Protein AF-A0A0F9BJ32-F1 (afdb_monomer)

InterPro domains:
  IPR003141 Polymerase/histidinol phosphatase, N-terminal [SM00481] (5-72)
  IPR004013 PHP domain [PF02811] (6-60)
  IPR016195 Polymerase/histidinol phosphatase-like [SSF89550] (5-212)
  IPR052018 PHP domain-containing protein [PTHR42924] (5-214)

Radius of gyration: 18.28 Å; Cα contacts (8 Å, |Δi|>4): 366; chains: 1; bounding box: 44×35×44 Å

Foldseek 3Di:
DDAAEAEEAEDLLAQAAQHHLLRVLVVCVVVQHQEYEHAHELAQLCVVVNVVSCVVRVSYHYWYWHKYWAADPLGIFIKIQTRFDPCLCVLCVVSSVLQLVLFVLQVVLLQLLCVVVVNPCHPVNQVVQSDVSRPDCSCVRSPDGHHHLVSVQVVCCVVVVDVDDVVSVVSSQSSQVSRVHRPHGHHLVVRLVSSVVRVTDIDGPPCVVVCVVRNDVSVVVVCVVNVD

Sequence (228 aa):
MQRQFDLHVHSWYSYDATVSPERVFGAAEAAGVTAVAIADHHNMDGFEAFAAAAREYPAVRWVPAMEASVGTDFGGFDVVALGVPPDAPRRLAEVVDEFRRWMRTFNRRLLVGFEALGVPFAREQAQEMLSGWRPGPAKAIQGEVRLPNVGLKAWLIERGVIAGEDAFSPLIQKAFERADGRPPLPRAEDVLPRFQAVGAALILAHPGGFLARHGPDELDALIRQTGV

Nearest PDB structures (foldseek):
  9etk-assembly1_A  TM=6.953E-01  e=1.108E-12  Vibrio cholerae
  2yb4-assembly1_A  TM=7.438E-01  e=6.301E-11  Chromobacterium violaceum
  5fkv-assembly1_A  TM=4.802E-01  e=2.663E-06  Escherichia coli K-12
  4jom-assembly1_A  TM=4.485E-01  e=2.270E-05  Escherichia coli K-12
  5fku-assembly1_A  TM=4.540E-01  e=6.426E-05  Escherichia coli K-12

Secondary structure (DSSP, 8-state):
-PPPEEEEE--TTSTT----HHHHHHHHHHTT--EEEE--BT--TTHHHHHHHHHH-TTSEEEEEEEEEEEETTEEEEEEEES--TTHHHHTHHHHHHHHHHHHHHHHHHHHHHHHTT-S--HHHHHHHHHHHS-STHHHHH-S-PPPHHHHHHHHHHTTSSSSGGGHHHHHHHHHHTTTSSPPPPBHHHHHHHHHHTTPEEEE--THHHHHHH-HHHHHHHHHHH--

pLDDT: mean 95.15, std 5.47, range [53.5, 98.81]

Mean predicted aligned error: 3.38 Å

Solvent-accessible surface area (backbone atoms only — not comparable to full-atom values): 12322 Å² total; per-residue (Å²): 132,87,83,38,72,46,76,76,37,61,26,26,68,11,58,82,28,72,42,50,54,54,56,52,52,52,51,32,50,76,71,62,25,38,28,38,14,55,26,17,58,47,42,61,88,46,52,68,56,43,59,54,36,35,67,81,35,80,73,29,42,75,38,49,28,28,22,40,68,25,22,56,97,93,44,76,51,41,31,35,35,36,56,42,49,95,62,38,67,72,77,42,40,68,60,33,52,48,42,46,53,47,26,45,49,41,44,53,24,42,37,49,5,22,54,76,69,69,43,98,51,50,73,66,56,51,53,52,50,59,53,68,50,22,65,74,67,42,43,81,75,61,60,70,64,44,77,30,66,68,62,52,48,51,55,34,40,79,68,65,76,32,95,48,78,83,50,43,63,62,49,57,51,54,14,15,71,64,27,88,37,72,70,78,52,57,44,38,86,74,50,52,59,57,44,48,74,58,61,22,48,57,39,68,44,79,52,64,69,52,36,75,76,61,35,68,70,52,48,53,49,49,33,70,75,69,73,71

Organism: NCBI:txid412755

Structure (mmCIF, N/CA/C/O backbone):
data_AF-A0A0F9BJ32-F1
#
_entry.id   AF-A0A0F9BJ32-F1
#
loop_
_atom_site.group_PDB
_atom_site.id
_atom_site.type_symbol
_atom_site.label_atom_id
_atom_site.label_alt_id
_atom_site.label_comp_id
_atom_site.label_asym_id
_atom_site.label_entity_id
_atom_site.label_seq_id
_atom_site.pdbx_PDB_ins_code
_atom_site.Cartn_x
_atom_site.Cartn_y
_atom_site.Cartn_z
_atom_site.occupancy
_atom_site.B_iso_or_equiv
_atom_site.auth_seq_id
_atom_site.auth_comp_id
_atom_site.auth_asym_id
_atom_site.auth_atom_id
_atom_site.pdbx_PDB_model_num
ATOM 1 N N . MET A 1 1 ? -22.249 16.082 17.452 1.00 53.50 1 MET A N 1
ATOM 2 C CA . MET A 1 1 ? -20.972 16.431 16.793 1.00 53.50 1 MET A CA 1
ATOM 3 C C . MET A 1 1 ? -20.846 15.597 15.532 1.00 53.50 1 MET A C 1
ATOM 5 O O . MET A 1 1 ? -21.108 14.400 15.595 1.00 53.50 1 MET A O 1
ATOM 9 N N . GLN A 1 2 ? -20.539 16.224 14.397 1.00 64.62 2 GLN A N 1
ATOM 10 C CA . GLN A 1 2 ? -20.299 15.527 13.133 1.00 64.62 2 GLN A CA 1
ATOM 11 C C . GLN A 1 2 ? -18.988 14.745 13.268 1.00 64.62 2 GLN A C 1
ATOM 13 O O . GLN A 1 2 ? -17.969 15.326 13.629 1.00 64.62 2 GLN A O 1
ATOM 18 N N . ARG A 1 3 ? -19.024 13.424 13.071 1.00 73.62 3 ARG A N 1
ATOM 19 C CA . ARG A 1 3 ? -17.811 12.598 13.114 1.00 73.62 3 ARG A CA 1
ATOM 20 C C . ARG A 1 3 ? -17.038 12.825 11.821 1.00 73.62 3 ARG A C 1
ATOM 22 O O . ARG A 1 3 ? -17.578 12.555 10.753 1.00 73.62 3 ARG A O 1
ATOM 29 N N . GLN A 1 4 ? -15.809 13.317 11.927 1.00 92.50 4 GLN A N 1
ATOM 30 C CA . GLN A 1 4 ? -14.854 13.324 10.822 1.00 92.50 4 GLN A CA 1
ATOM 31 C C . GLN A 1 4 ? -13.994 12.067 10.913 1.00 92.50 4 GLN A C 1
ATOM 33 O O . GLN A 1 4 ? -13.585 11.674 12.011 1.00 92.50 4 GLN A O 1
ATOM 38 N N . PHE A 1 5 ? -13.777 11.418 9.777 1.00 95.50 5 PHE A N 1
ATOM 39 C CA . PHE A 1 5 ? -13.054 10.160 9.673 1.00 95.50 5 PHE A CA 1
ATOM 40 C C . PHE A 1 5 ? -12.102 10.202 8.485 1.00 95.50 5 PHE A C 1
ATOM 42 O O . PHE A 1 5 ? -12.436 10.769 7.447 1.00 95.50 5 PHE A O 1
ATOM 49 N N . ASP A 1 6 ? -10.955 9.556 8.650 1.00 97.06 6 ASP A N 1
ATOM 50 C CA . ASP A 1 6 ? -10.028 9.243 7.570 1.00 97.06 6 ASP A CA 1
ATOM 51 C C . ASP A 1 6 ? -9.786 7.731 7.571 1.00 97.06 6 ASP A C 1
ATOM 53 O O . ASP A 1 6 ? -9.206 7.177 8.502 1.00 97.06 6 ASP A O 1
ATOM 57 N N . LEU A 1 7 ? -10.339 7.031 6.584 1.00 97.31 7 LEU A N 1
ATOM 58 C CA . LEU A 1 7 ? -10.406 5.566 6.583 1.00 97.31 7 LEU A CA 1
ATOM 59 C C . LEU A 1 7 ? -9.356 4.9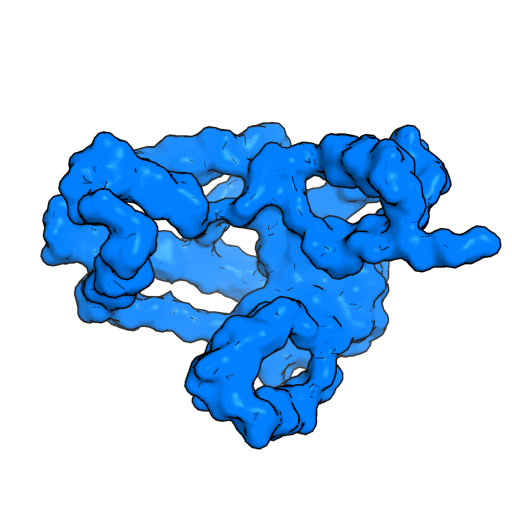18 5.676 1.00 97.31 7 LEU A C 1
ATOM 61 O O . LEU A 1 7 ? -9.441 3.715 5.430 1.00 97.31 7 LEU A O 1
ATOM 65 N N . HIS A 1 8 ? -8.389 5.692 5.180 1.00 97.94 8 HIS A N 1
ATOM 66 C CA . HIS A 1 8 ? -7.353 5.177 4.292 1.00 97.94 8 HIS A CA 1
ATOM 67 C C . HIS A 1 8 ? -6.052 5.974 4.444 1.00 97.94 8 HIS A C 1
ATOM 69 O O . HIS A 1 8 ? -5.700 6.794 3.601 1.00 97.94 8 HIS A O 1
ATOM 75 N N . VAL A 1 9 ? -5.321 5.710 5.532 1.00 97.75 9 VAL A N 1
ATOM 76 C CA . VAL A 1 9 ? -4.012 6.324 5.817 1.00 97.75 9 VAL A CA 1
ATOM 77 C C . VAL A 1 9 ? -2.928 5.260 5.892 1.00 97.75 9 VAL A C 1
ATOM 79 O O . VAL A 1 9 ? -3.175 4.155 6.363 1.00 97.75 9 VAL A O 1
ATOM 82 N N . HIS A 1 10 ? -1.721 5.586 5.435 1.00 96.81 10 HIS A N 1
ATOM 83 C CA . HIS A 1 10 ? -0.571 4.685 5.472 1.00 96.81 10 HIS A CA 1
ATOM 84 C C . HIS A 1 10 ? 0.470 5.189 6.478 1.00 96.81 10 HIS A C 1
ATOM 86 O O . HIS A 1 10 ? 0.659 6.392 6.674 1.00 96.81 10 HIS A O 1
ATOM 92 N N . SER A 1 11 ? 1.165 4.252 7.105 1.00 95.44 11 SER A N 1
ATOM 93 C CA . SER A 1 11 ? 2.282 4.451 8.017 1.00 95.44 11 SER A CA 1
ATOM 94 C C . SER A 1 11 ? 3.572 3.890 7.416 1.00 95.44 11 SER A C 1
ATOM 96 O O . SER A 1 11 ? 3.572 3.241 6.374 1.00 95.44 11 SER A O 1
ATOM 98 N N . TRP A 1 12 ? 4.695 4.065 8.107 1.00 92.69 12 TRP A N 1
ATOM 99 C CA . TRP A 1 12 ? 5.982 3.480 7.716 1.00 92.69 12 TRP A CA 1
ATOM 100 C C . TRP A 1 12 ? 6.028 1.934 7.685 1.00 92.69 12 TRP A C 1
ATOM 102 O O . TRP A 1 12 ? 7.064 1.358 7.351 1.00 92.69 12 TRP A O 1
ATOM 112 N N . TYR A 1 13 ? 4.942 1.250 8.079 1.00 94.56 13 TYR A N 1
ATOM 113 C CA . TYR A 1 13 ? 4.785 -0.197 7.920 1.00 94.56 13 TYR A CA 1
ATOM 114 C C . TYR A 1 13 ? 4.222 -0.539 6.533 1.00 94.56 13 TYR A C 1
ATOM 116 O O . TYR A 1 13 ? 4.299 -1.694 6.115 1.00 94.56 13 TYR A O 1
ATOM 124 N N . SER A 1 14 ? 3.701 0.436 5.788 1.00 94.69 14 SER A N 1
ATOM 125 C CA . SER A 1 14 ? 3.505 0.315 4.349 1.00 94.69 14 SER A CA 1
ATOM 126 C C . SER A 1 14 ? 4.788 0.677 3.607 1.00 94.69 14 SER A C 1
ATOM 128 O O . SER A 1 14 ? 5.606 1.480 4.055 1.00 94.69 14 SER A O 1
ATOM 130 N N . TYR A 1 15 ? 4.974 0.085 2.431 1.00 92.44 15 TYR A N 1
ATOM 131 C CA . TYR A 1 15 ? 6.160 0.328 1.618 1.00 92.44 15 TYR A CA 1
ATOM 132 C C . TYR A 1 15 ? 6.166 1.701 0.927 1.00 92.44 15 TYR A C 1
ATOM 134 O O . TYR A 1 15 ? 7.159 2.041 0.293 1.00 92.44 15 TYR A O 1
ATOM 142 N N . ASP A 1 16 ? 5.075 2.463 0.988 1.00 92.81 16 ASP A N 1
ATOM 143 C CA . ASP A 1 16 ? 4.862 3.718 0.260 1.00 92.81 16 ASP A CA 1
ATOM 144 C C . ASP A 1 16 ? 4.692 4.952 1.162 1.00 92.81 16 ASP A C 1
ATOM 146 O O . ASP A 1 16 ? 4.514 6.057 0.652 1.00 92.81 16 ASP A O 1
ATOM 150 N N . ALA A 1 17 ? 4.812 4.792 2.481 1.00 92.19 17 ALA A N 1
ATOM 151 C CA . ALA A 1 17 ? 4.695 5.877 3.447 1.00 92.19 17 ALA A CA 1
ATOM 152 C C . ALA A 1 17 ? 5.878 5.909 4.424 1.00 92.19 17 ALA A C 1
ATOM 154 O O . ALA A 1 17 ? 6.607 4.938 4.602 1.00 92.19 17 ALA A O 1
ATOM 155 N N . THR A 1 18 ? 6.092 7.071 5.043 1.00 89.44 18 THR A N 1
ATOM 156 C CA . THR A 1 18 ? 7.243 7.349 5.927 1.00 89.44 18 THR A CA 1
ATOM 157 C C . THR A 1 18 ? 6.828 7.894 7.296 1.00 89.44 18 THR A C 1
ATOM 159 O O . THR A 1 18 ? 7.673 8.232 8.126 1.00 89.44 18 THR A O 1
ATOM 162 N N . VAL A 1 19 ? 5.521 8.005 7.545 1.00 92.50 19 VAL A N 1
ATOM 163 C CA . VAL A 1 19 ? 4.957 8.627 8.748 1.00 92.50 19 VAL A CA 1
ATOM 164 C C . VAL A 1 19 ? 4.821 7.584 9.859 1.00 92.50 19 VAL A C 1
ATOM 166 O O . VAL A 1 19 ? 4.345 6.475 9.620 1.00 92.50 19 VAL A O 1
ATOM 169 N N . SER A 1 20 ? 5.241 7.924 11.081 1.00 94.56 20 SER A N 1
ATOM 170 C CA . SER A 1 20 ? 5.078 7.031 12.234 1.00 94.56 20 SER A CA 1
ATOM 171 C C . SER A 1 20 ? 3.613 6.971 12.691 1.00 94.56 20 SER A C 1
ATOM 173 O O . SER A 1 20 ? 2.877 7.942 12.486 1.00 94.56 20 SER A O 1
ATOM 175 N N . PRO A 1 21 ? 3.180 5.888 13.358 1.00 96.00 21 PRO A N 1
ATOM 176 C CA . PRO A 1 21 ? 1.824 5.787 13.896 1.00 96.00 21 PRO A CA 1
ATOM 177 C C . PRO A 1 21 ? 1.430 6.978 14.775 1.00 96.00 21 PRO A C 1
ATOM 179 O O . PRO A 1 21 ? 0.361 7.550 14.597 1.00 96.00 21 PRO A O 1
ATOM 182 N N . GLU A 1 22 ? 2.313 7.414 15.672 1.00 96.94 22 GLU A N 1
ATOM 183 C CA . GLU A 1 22 ? 2.069 8.532 16.592 1.00 96.94 22 GLU A CA 1
ATOM 184 C C . GLU A 1 22 ? 1.815 9.835 15.828 1.00 96.94 22 GLU A C 1
ATOM 186 O O . GLU A 1 22 ? 0.912 10.596 16.167 1.00 96.94 22 GLU A O 1
ATOM 191 N N . ARG A 1 23 ? 2.570 10.073 14.746 1.00 97.12 23 ARG A N 1
ATOM 192 C CA . ARG A 1 23 ? 2.356 11.238 13.881 1.00 97.12 23 ARG A CA 1
ATOM 193 C C . ARG A 1 23 ? 1.026 11.170 13.136 1.00 97.12 23 ARG A C 1
ATOM 195 O O . ARG A 1 23 ? 0.415 12.219 12.960 1.00 97.12 23 ARG A O 1
ATOM 202 N N . VAL A 1 24 ? 0.570 9.980 12.730 1.00 97.88 24 VAL A N 1
ATOM 203 C CA . VAL A 1 24 ? -0.763 9.805 12.125 1.00 97.88 24 VAL A CA 1
ATOM 204 C C . VAL A 1 24 ? -1.853 10.226 13.114 1.00 97.88 24 VAL A C 1
ATOM 206 O O . VAL A 1 24 ? -2.686 11.066 12.777 1.00 97.88 24 VAL A O 1
ATOM 209 N N . PHE A 1 25 ? -1.825 9.711 14.346 1.00 98.50 25 PHE A N 1
ATOM 210 C CA . PHE A 1 25 ? -2.831 10.057 15.357 1.00 98.50 25 PHE A CA 1
ATOM 211 C C . PHE A 1 25 ? -2.764 11.529 15.786 1.00 98.50 25 PHE A C 1
ATOM 213 O O . PHE A 1 25 ? -3.803 12.181 15.861 1.00 98.50 25 PHE A O 1
ATOM 220 N N . GLY A 1 26 ? -1.566 12.084 15.992 1.00 98.19 26 GLY A N 1
ATOM 221 C CA . GLY A 1 26 ? -1.406 13.499 16.334 1.00 98.19 26 GLY A CA 1
ATOM 222 C C . GLY A 1 26 ? -1.887 14.444 15.229 1.00 98.19 26 GLY A C 1
ATOM 223 O O . GLY A 1 26 ? -2.520 15.458 15.517 1.00 98.19 26 GLY A O 1
ATOM 224 N N . ALA A 1 27 ? -1.644 14.103 13.958 1.00 97.88 27 ALA A N 1
ATOM 225 C CA . ALA A 1 27 ? -2.172 14.866 12.828 1.00 97.88 27 ALA A CA 1
ATOM 226 C C . ALA A 1 27 ? -3.703 14.770 12.739 1.00 97.88 27 ALA A C 1
ATOM 228 O O . ALA A 1 27 ? -4.362 15.783 12.506 1.00 97.88 27 ALA A O 1
ATOM 229 N N . ALA A 1 28 ? -4.268 13.580 12.967 1.00 97.56 28 ALA A N 1
ATOM 230 C CA . ALA A 1 28 ? -5.713 13.374 12.997 1.00 97.56 28 ALA A CA 1
ATOM 231 C C . ALA A 1 28 ? -6.382 14.210 14.103 1.00 97.56 28 ALA A C 1
ATOM 233 O O . ALA A 1 28 ? -7.348 14.923 13.830 1.00 97.56 28 ALA A O 1
ATOM 234 N N . GLU A 1 29 ? -5.834 14.197 15.321 1.00 97.19 29 GLU A N 1
ATOM 235 C CA . GLU A 1 29 ? -6.350 14.993 16.439 1.00 97.19 29 GLU A CA 1
ATOM 236 C C . GLU A 1 29 ? -6.297 16.496 16.132 1.00 97.19 29 GLU A C 1
ATOM 238 O O . GLU A 1 29 ? -7.302 17.195 16.278 1.00 97.19 29 GLU A O 1
ATOM 243 N N . ALA A 1 30 ? -5.159 16.986 15.626 1.00 97.00 30 ALA A N 1
ATOM 244 C CA . ALA A 1 30 ? -4.988 18.388 15.244 1.00 97.00 30 ALA A CA 1
ATOM 245 C C . ALA A 1 30 ? -5.952 18.829 14.126 1.00 97.00 30 ALA A C 1
ATOM 247 O O . ALA A 1 30 ? -6.363 19.989 14.087 1.00 97.00 30 ALA A O 1
ATOM 248 N N . ALA A 1 31 ? -6.330 17.910 13.234 1.00 96.19 31 ALA A N 1
ATOM 249 C CA . ALA A 1 31 ? -7.290 18.147 12.160 1.00 96.19 31 ALA A CA 1
ATOM 250 C C . ALA A 1 31 ? -8.762 17.992 12.593 1.00 96.19 31 ALA A C 1
ATOM 252 O O . ALA A 1 31 ? -9.656 18.239 11.787 1.00 96.19 31 ALA A O 1
ATOM 253 N N . GLY A 1 32 ? -9.039 17.588 13.840 1.00 95.94 32 GLY A N 1
ATOM 254 C CA . GLY A 1 32 ? -10.399 17.313 14.318 1.00 95.94 32 GLY A CA 1
ATOM 255 C C . GLY A 1 32 ? -10.990 15.988 13.815 1.00 95.94 32 GLY A C 1
ATOM 256 O O . GLY A 1 32 ? -12.198 15.761 13.937 1.00 95.94 32 GLY A O 1
ATOM 257 N N . VAL A 1 33 ? -10.155 15.096 13.272 1.00 97.62 33 VAL A N 1
ATOM 258 C CA . VAL A 1 33 ? -10.543 13.748 12.848 1.00 97.62 33 VAL A CA 1
ATOM 259 C C . VAL A 1 33 ? -10.739 12.869 14.081 1.00 97.62 33 VAL A C 1
ATOM 261 O O . VAL A 1 33 ? -9.851 12.697 14.904 1.00 97.62 33 VAL A O 1
ATOM 264 N N . THR A 1 34 ? -11.924 12.274 14.196 1.00 96.88 34 THR A N 1
ATOM 265 C CA . THR A 1 34 ? -12.349 11.488 15.371 1.00 96.88 34 THR A CA 1
ATOM 266 C C . THR A 1 34 ? -12.137 9.982 15.215 1.00 96.88 34 THR A C 1
ATOM 268 O O . THR A 1 34 ? -12.266 9.232 16.184 1.00 96.88 34 THR A O 1
ATOM 271 N N . ALA A 1 35 ? -11.834 9.515 14.001 1.00 97.69 35 ALA A N 1
ATOM 272 C CA . ALA A 1 35 ? -11.489 8.126 13.730 1.00 97.69 35 ALA A CA 1
ATOM 273 C C . ALA A 1 35 ? -10.526 8.015 12.544 1.00 97.69 35 ALA A C 1
ATOM 275 O O . ALA A 1 35 ? -10.757 8.646 11.514 1.00 97.69 35 ALA A O 1
ATOM 276 N N . VAL A 1 36 ? -9.497 7.180 12.681 1.00 98.31 36 VAL A N 1
ATOM 277 C CA . VAL A 1 36 ? -8.519 6.910 11.624 1.00 98.31 36 VAL A CA 1
ATOM 278 C C . VAL A 1 36 ? -8.351 5.411 11.397 1.00 98.31 36 VAL A C 1
ATOM 280 O O . VAL A 1 36 ? -8.252 4.640 12.358 1.00 98.31 36 VAL A O 1
ATOM 283 N N . ALA A 1 37 ? -8.299 4.997 10.134 1.00 98.44 37 ALA A N 1
ATOM 284 C CA . ALA A 1 37 ? -7.873 3.659 9.753 1.00 98.44 37 ALA A CA 1
ATOM 285 C C . ALA A 1 37 ? -6.482 3.724 9.120 1.00 98.44 37 ALA A C 1
ATOM 287 O O . ALA A 1 37 ? -6.302 4.298 8.046 1.00 98.44 37 ALA A O 1
ATOM 288 N N . ILE A 1 38 ? -5.503 3.128 9.802 1.00 98.44 38 ILE A N 1
ATOM 289 C CA . ILE A 1 38 ? -4.186 2.888 9.210 1.00 98.44 38 ILE A CA 1
ATOM 290 C C . ILE A 1 38 ? -4.310 1.596 8.401 1.00 98.44 38 ILE A C 1
ATOM 292 O O . ILE A 1 38 ? -4.426 0.519 8.987 1.00 98.44 38 ILE A O 1
ATOM 296 N N . ALA A 1 39 ? -4.371 1.727 7.079 1.00 98.38 39 ALA A N 1
ATOM 297 C CA . ALA A 1 39 ? -4.662 0.673 6.115 1.00 98.38 39 ALA A CA 1
ATOM 298 C C . ALA A 1 39 ? -3.416 0.341 5.283 1.00 98.38 39 ALA A C 1
ATOM 300 O O . ALA A 1 39 ? -3.439 0.414 4.061 1.00 98.38 39 ALA A O 1
ATOM 301 N N . ASP A 1 40 ? -2.320 -0.016 5.953 1.00 97.81 40 ASP A N 1
ATOM 302 C CA . ASP A 1 40 ? -1.050 -0.280 5.275 1.00 97.81 40 ASP A CA 1
ATOM 303 C C . ASP A 1 40 ? -1.157 -1.380 4.217 1.00 97.81 40 ASP A C 1
ATOM 305 O O . ASP A 1 40 ? -1.922 -2.345 4.354 1.00 97.81 40 ASP A O 1
ATOM 309 N N . HIS A 1 41 ? -0.349 -1.253 3.162 1.00 97.75 41 HIS A N 1
ATOM 310 C CA . HIS A 1 41 ? -0.381 -2.209 2.073 1.00 97.75 41 HIS A CA 1
ATOM 311 C C . HIS A 1 41 ? 0.055 -3.601 2.528 1.00 97.75 41 HIS A C 1
ATOM 313 O O . HIS A 1 41 ? 1.192 -3.835 2.953 1.00 97.75 41 HIS A O 1
ATOM 319 N N . HIS A 1 42 ? -0.848 -4.553 2.314 1.00 98.06 42 HIS A N 1
ATOM 320 C CA . HIS A 1 42 ? -0.596 -5.988 2.291 1.00 98.06 42 HIS A CA 1
ATOM 321 C C . HIS A 1 42 ? -0.129 -6.619 3.605 1.00 98.06 42 HIS A C 1
ATOM 323 O O . HIS A 1 42 ? 0.277 -7.785 3.613 1.00 98.06 42 HIS A O 1
ATOM 329 N N . ASN A 1 43 ? -0.150 -5.876 4.708 1.00 96.94 43 ASN A N 1
ATOM 330 C CA . ASN A 1 43 ? 0.291 -6.370 6.001 1.00 96.94 43 ASN A CA 1
ATOM 331 C C . ASN A 1 43 ? -0.466 -5.718 7.164 1.00 96.94 43 ASN A C 1
ATOM 333 O O . ASN A 1 43 ? -1.063 -4.658 7.032 1.00 96.94 43 ASN A O 1
ATOM 337 N N . MET A 1 44 ? -0.390 -6.364 8.326 1.00 97.50 44 MET A N 1
ATOM 338 C CA . MET A 1 44 ? -0.928 -5.863 9.597 1.00 97.50 44 MET A CA 1
ATOM 339 C C . MET A 1 44 ? 0.165 -5.807 10.674 1.00 97.50 44 MET A C 1
ATOM 341 O O . MET A 1 44 ? -0.123 -5.820 11.869 1.00 97.50 44 MET A O 1
ATOM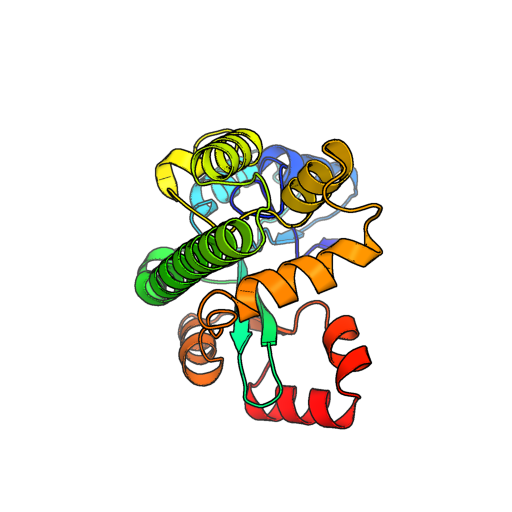 345 N N . ASP A 1 45 ? 1.435 -5.766 10.261 1.00 95.62 45 ASP A N 1
ATOM 346 C CA . ASP A 1 45 ? 2.587 -5.908 11.159 1.00 95.62 45 ASP A CA 1
ATOM 347 C C . ASP A 1 45 ? 2.712 -4.733 12.145 1.00 95.62 45 ASP A C 1
ATOM 349 O O . ASP A 1 45 ? 3.339 -4.861 13.194 1.00 95.62 45 ASP A O 1
ATOM 353 N N . GLY A 1 46 ? 2.083 -3.595 11.834 1.00 95.94 46 GLY A N 1
ATOM 354 C CA . GLY A 1 46 ? 2.046 -2.421 12.700 1.00 95.94 46 GLY A CA 1
ATOM 355 C C . GLY A 1 46 ? 0.910 -2.389 13.726 1.00 95.94 46 GLY A C 1
ATOM 356 O O . GLY A 1 46 ? 0.885 -1.471 14.539 1.00 95.94 46 GLY A O 1
ATOM 357 N N . PHE A 1 47 ? -0.014 -3.359 13.750 1.00 97.31 47 PHE A N 1
ATOM 358 C CA . PHE A 1 47 ? -1.233 -3.287 14.577 1.00 97.31 47 PHE A CA 1
ATOM 359 C C . PHE A 1 47 ? -0.967 -3.066 16.069 1.00 97.31 47 PHE A C 1
ATOM 361 O O . PHE A 1 47 ? -1.658 -2.268 16.703 1.00 97.31 47 PHE A O 1
ATOM 368 N N . GLU A 1 48 ? 0.047 -3.723 16.635 1.00 96.06 48 GLU A N 1
ATOM 369 C CA . GLU A 1 48 ? 0.421 -3.509 18.038 1.00 96.06 48 GLU A CA 1
ATOM 370 C C . GLU A 1 48 ? 0.908 -2.074 18.285 1.00 96.06 48 GLU A C 1
ATOM 372 O O . GLU A 1 48 ? 0.510 -1.445 19.268 1.00 96.06 48 GLU A O 1
ATOM 377 N N . ALA A 1 49 ? 1.709 -1.526 17.366 1.00 95.88 49 ALA A N 1
ATOM 378 C CA . ALA A 1 49 ? 2.179 -0.146 17.431 1.00 95.88 49 ALA A CA 1
ATOM 379 C C . ALA A 1 49 ? 1.032 0.857 17.233 1.00 95.88 49 ALA A C 1
ATOM 381 O O . ALA A 1 49 ? 0.989 1.875 17.917 1.00 95.88 49 ALA A O 1
ATOM 382 N N . PHE A 1 50 ? 0.065 0.558 16.362 1.00 97.56 50 PHE A N 1
ATOM 383 C CA . PHE A 1 50 ? -1.108 1.411 16.148 1.00 97.56 50 PHE A CA 1
ATOM 384 C C . PHE A 1 50 ? -1.995 1.436 17.392 1.00 97.56 50 PHE A C 1
ATOM 386 O O . PHE A 1 50 ? -2.409 2.505 17.826 1.00 97.56 50 PHE A O 1
ATOM 393 N N . ALA A 1 51 ? -2.227 0.277 18.016 1.00 97.38 51 ALA A N 1
ATOM 394 C CA . ALA A 1 51 ? -2.967 0.173 19.270 1.00 97.38 51 ALA A CA 1
ATOM 395 C C . ALA A 1 51 ? -2.247 0.859 20.442 1.00 97.38 51 ALA A C 1
ATOM 397 O O . ALA A 1 51 ? -2.891 1.387 21.350 1.00 97.38 51 ALA A O 1
ATOM 398 N N . ALA A 1 52 ? -0.912 0.827 20.467 1.00 97.06 52 ALA A N 1
ATOM 399 C CA . ALA A 1 52 ? -0.117 1.573 21.437 1.00 97.06 52 ALA A CA 1
ATOM 400 C C . ALA A 1 52 ? -0.248 3.085 21.218 1.00 97.06 52 ALA A C 1
ATOM 402 O O . ALA A 1 52 ? -0.661 3.778 22.140 1.00 97.06 52 ALA A O 1
ATOM 403 N N . ALA A 1 53 ? -0.006 3.574 20.000 1.00 97.69 53 ALA A N 1
ATOM 404 C CA . ALA A 1 53 ? -0.125 4.991 19.674 1.00 97.69 53 ALA A CA 1
ATOM 405 C C . ALA A 1 53 ? -1.544 5.522 19.931 1.00 97.69 53 ALA A C 1
ATOM 407 O O . ALA A 1 53 ? -1.701 6.551 20.574 1.00 97.69 53 ALA A O 1
ATOM 408 N N . ALA A 1 54 ? -2.587 4.787 19.538 1.00 98.06 54 ALA A N 1
ATOM 409 C CA . ALA A 1 54 ? -3.979 5.186 19.754 1.00 98.06 54 ALA A CA 1
ATOM 410 C C . ALA A 1 54 ? -4.336 5.426 21.234 1.00 98.06 54 ALA A C 1
ATOM 412 O O . ALA A 1 54 ? -5.221 6.226 21.526 1.00 98.06 54 ALA A O 1
ATOM 413 N N . ARG A 1 55 ? -3.660 4.756 22.182 1.00 97.94 55 ARG A N 1
ATOM 414 C CA . ARG A 1 55 ? -3.882 4.975 23.624 1.00 97.94 55 ARG A CA 1
ATOM 415 C C . ARG A 1 55 ? -3.420 6.354 24.093 1.00 97.94 55 ARG A C 1
ATOM 417 O O . ARG A 1 55 ? -4.006 6.879 25.033 1.00 97.94 55 ARG A O 1
ATOM 424 N N . GLU A 1 56 ? -2.435 6.939 23.419 1.00 98.06 56 GLU A N 1
ATOM 425 C CA . GLU A 1 56 ? -1.928 8.285 23.707 1.00 98.06 56 GLU A CA 1
ATOM 426 C C . GLU A 1 56 ? -2.832 9.392 23.127 1.00 98.06 56 GLU A C 1
ATOM 428 O O . GLU A 1 56 ? -2.734 10.542 23.544 1.00 98.06 56 GLU A O 1
ATOM 433 N N . TYR A 1 57 ? -3.749 9.048 22.210 1.00 97.81 57 TYR A N 1
ATOM 434 C CA . TYR A 1 57 ? -4.647 9.988 21.521 1.00 97.81 57 TYR A CA 1
ATOM 435 C C . TYR A 1 57 ? -6.127 9.589 21.689 1.00 97.81 57 TYR A C 1
ATOM 437 O O . TYR A 1 57 ? -6.788 9.204 20.722 1.00 97.81 57 TYR A O 1
ATOM 445 N N . PRO A 1 58 ? -6.702 9.684 22.904 1.00 96.19 58 PRO A N 1
ATOM 446 C CA . PRO A 1 58 ? -8.043 9.167 23.208 1.00 96.19 58 PRO A CA 1
ATOM 447 C C . PRO A 1 58 ? -9.189 9.860 22.447 1.00 96.19 58 PRO A C 1
ATOM 449 O O . PRO A 1 58 ? -10.299 9.326 22.406 1.00 96.19 58 PRO A O 1
ATOM 452 N N . ALA A 1 59 ? -8.948 11.031 21.845 1.00 96.06 59 ALA A N 1
ATOM 453 C CA . ALA A 1 59 ? -9.914 11.721 20.988 1.00 96.06 59 ALA A CA 1
ATOM 454 C C . ALA A 1 59 ? -10.040 11.097 19.583 1.00 96.06 59 ALA A C 1
ATOM 456 O O . ALA A 1 59 ? -11.028 11.351 18.888 1.00 96.06 59 ALA A O 1
ATOM 457 N N . VAL A 1 60 ? -9.072 10.268 19.174 1.00 98.00 60 VAL A N 1
ATOM 458 C CA . VAL A 1 60 ? -9.003 9.656 17.844 1.00 98.00 60 VAL A CA 1
ATOM 459 C C . VAL A 1 60 ? -9.133 8.144 17.965 1.00 98.00 60 VAL A C 1
ATOM 461 O O . VAL A 1 60 ? -8.241 7.439 18.431 1.00 98.00 60 VAL A O 1
ATOM 464 N N . ARG A 1 61 ? -10.251 7.599 17.490 1.00 97.62 61 ARG A N 1
ATOM 465 C CA . ARG A 1 61 ? -10.449 6.150 17.456 1.00 97.62 61 ARG A CA 1
ATOM 466 C C . ARG A 1 61 ? -9.614 5.514 16.346 1.00 97.62 61 ARG A C 1
ATOM 468 O O . ARG A 1 61 ? -9.817 5.816 15.175 1.00 97.62 61 ARG A O 1
ATOM 475 N N . TRP A 1 62 ? -8.783 4.536 16.688 1.00 98.25 62 TRP A N 1
ATOM 476 C CA . TRP A 1 62 ? -8.202 3.642 15.687 1.00 98.25 62 TRP A CA 1
ATOM 477 C C . TRP A 1 62 ? -9.234 2.631 15.167 1.00 98.25 62 TRP A C 1
ATOM 479 O O . TRP A 1 62 ? -9.981 2.023 15.942 1.00 98.25 62 TRP A O 1
ATOM 489 N N . VAL A 1 63 ? -9.263 2.440 13.849 1.00 98.19 63 VAL A N 1
ATOM 490 C CA . VAL A 1 63 ? -10.015 1.387 13.162 1.00 98.19 63 VAL A CA 1
ATOM 491 C C . VAL A 1 63 ? -9.007 0.445 12.487 1.00 98.19 63 VAL A C 1
ATOM 493 O O . VAL A 1 63 ? -8.282 0.892 11.599 1.00 98.19 63 VAL A O 1
ATOM 496 N N . PRO A 1 64 ? -8.930 -0.841 12.880 1.00 98.38 64 PRO A N 1
ATOM 497 C CA . PRO A 1 64 ? -8.018 -1.794 12.250 1.00 98.38 64 PRO A CA 1
ATOM 498 C C . PRO A 1 64 ? -8.350 -1.977 10.771 1.00 98.38 64 PRO A C 1
ATOM 500 O O . PRO A 1 64 ? -9.512 -2.211 10.430 1.00 98.38 64 PRO A O 1
ATOM 503 N N . ALA A 1 65 ? -7.351 -1.887 9.898 1.00 98.62 65 ALA A N 1
ATOM 504 C CA . ALA A 1 65 ? -7.539 -2.030 8.462 1.00 98.62 65 ALA A CA 1
ATOM 505 C C . ALA A 1 65 ? -6.280 -2.557 7.772 1.00 98.62 65 ALA A C 1
ATOM 507 O O . ALA A 1 65 ? -5.189 -2.517 8.335 1.00 98.62 65 ALA A O 1
ATOM 508 N N . MET A 1 66 ? -6.440 -3.038 6.544 1.00 98.62 66 MET A N 1
ATOM 509 C CA . MET A 1 66 ? -5.336 -3.362 5.644 1.00 98.62 66 MET A CA 1
ATOM 510 C C . MET A 1 66 ? -5.776 -3.085 4.210 1.00 98.62 66 MET A C 1
ATOM 512 O O . MET A 1 66 ? -6.892 -3.455 3.840 1.00 98.62 66 MET A O 1
ATOM 516 N N . GLU A 1 67 ? -4.917 -2.474 3.399 1.00 98.81 67 GLU A N 1
ATOM 517 C CA . GLU A 1 67 ? -5.165 -2.345 1.963 1.00 98.81 67 GLU A CA 1
ATOM 518 C C . GLU A 1 67 ? -4.552 -3.531 1.209 1.00 98.81 67 GLU A C 1
ATOM 520 O O . GLU A 1 67 ? -3.376 -3.861 1.368 1.00 98.81 67 GLU A O 1
ATOM 525 N N . ALA A 1 68 ? -5.345 -4.183 0.365 1.00 98.50 68 ALA A N 1
ATOM 526 C CA . ALA A 1 68 ? -4.935 -5.319 -0.443 1.00 98.50 68 ALA A CA 1
ATOM 527 C C . ALA A 1 68 ? -5.035 -4.999 -1.938 1.00 98.50 68 ALA A C 1
ATOM 529 O O . ALA A 1 68 ? -6.114 -4.677 -2.426 1.00 98.50 68 ALA A O 1
ATOM 530 N N . SER A 1 69 ? -3.931 -5.165 -2.672 1.00 98.19 69 SER A N 1
ATOM 531 C CA . SER A 1 69 ? -3.926 -5.070 -4.137 1.00 98.19 69 SER A CA 1
ATOM 532 C C . SER A 1 69 ? -4.252 -6.424 -4.742 1.00 98.19 69 SER A C 1
ATOM 534 O O . SER A 1 69 ? -3.448 -7.348 -4.644 1.00 98.19 69 SER A O 1
ATOM 536 N N . VAL A 1 70 ? -5.397 -6.564 -5.392 1.00 98.12 70 VAL A N 1
ATOM 537 C CA . VAL A 1 70 ? -5.854 -7.845 -5.943 1.00 98.12 70 VAL A CA 1
ATOM 538 C C . VAL A 1 70 ? -6.108 -7.749 -7.442 1.00 98.12 70 VAL A C 1
ATOM 540 O O . VAL A 1 70 ? -6.325 -6.672 -7.995 1.00 98.12 70 VAL A O 1
ATOM 543 N N . GLY A 1 71 ? -6.016 -8.888 -8.122 1.00 96.50 71 GLY A N 1
ATOM 544 C CA . GLY A 1 71 ? -6.239 -9.005 -9.559 1.00 96.50 71 GLY A CA 1
ATOM 545 C C . GLY A 1 71 ? -7.541 -9.722 -9.899 1.00 96.50 71 GLY A C 1
ATOM 546 O O . GLY A 1 71 ? -7.922 -10.689 -9.240 1.00 96.50 71 GLY A O 1
ATOM 547 N N . THR A 1 72 ? -8.176 -9.281 -10.980 1.00 94.69 72 THR A N 1
ATOM 548 C CA . THR A 1 72 ? -9.232 -9.998 -11.712 1.00 94.69 72 THR A CA 1
ATOM 549 C C . THR A 1 72 ? -8.874 -10.037 -13.195 1.00 94.69 72 THR A C 1
ATOM 551 O O . THR A 1 72 ? -7.832 -9.519 -13.605 1.00 94.69 72 THR A O 1
ATOM 554 N N . ASP A 1 73 ? -9.751 -10.609 -14.015 1.00 90.75 73 ASP A N 1
ATOM 555 C CA . ASP A 1 73 ? -9.594 -10.594 -15.472 1.00 90.75 73 ASP A CA 1
ATOM 556 C C . ASP A 1 73 ? -9.785 -9.187 -16.067 1.00 90.75 73 ASP A C 1
ATOM 558 O O . ASP A 1 73 ? -9.271 -8.905 -17.146 1.00 90.75 73 ASP A O 1
ATOM 562 N N . PHE A 1 74 ? -10.428 -8.274 -15.329 1.00 85.81 74 PHE A N 1
ATOM 563 C CA . PHE A 1 74 ? -10.525 -6.853 -15.681 1.00 85.81 74 PHE A CA 1
ATOM 564 C C . PHE A 1 74 ? -9.262 -6.054 -15.318 1.00 85.81 74 PHE A C 1
ATOM 566 O O . PHE A 1 74 ? -9.099 -4.911 -15.737 1.00 85.81 74 PHE A O 1
ATOM 573 N N . GLY A 1 75 ? -8.348 -6.640 -14.539 1.00 90.25 75 GLY A N 1
ATOM 574 C CA . GLY A 1 75 ? -7.114 -6.004 -14.088 1.00 90.25 75 GLY A CA 1
ATOM 575 C C . GLY A 1 75 ? -6.996 -5.897 -12.569 1.00 90.25 75 GLY A C 1
ATOM 576 O O . GLY A 1 75 ? -7.743 -6.511 -11.804 1.00 90.25 75 GLY A O 1
ATOM 577 N N . GLY A 1 76 ? -5.982 -5.145 -12.136 1.00 94.06 76 GLY A N 1
ATOM 578 C CA . GLY A 1 76 ? -5.672 -4.926 -10.724 1.00 94.06 76 GLY A CA 1
ATOM 579 C C . GLY A 1 76 ? -6.408 -3.731 -10.122 1.00 94.06 76 GLY A C 1
ATOM 580 O O . GLY A 1 76 ? -6.520 -2.685 -10.770 1.00 94.06 76 GLY A O 1
ATOM 581 N N . PHE A 1 77 ? -6.837 -3.881 -8.872 1.00 96.44 77 PHE A N 1
ATOM 582 C CA . PHE A 1 77 ? -7.465 -2.847 -8.052 1.00 96.44 77 PHE A CA 1
ATOM 583 C C . PHE A 1 77 ? -7.091 -3.040 -6.579 1.00 96.44 77 PHE A C 1
ATOM 585 O O . PHE A 1 77 ? -6.633 -4.115 -6.186 1.00 96.44 77 PHE A O 1
ATOM 592 N N . ASP A 1 78 ? -7.292 -1.999 -5.779 1.00 97.94 78 ASP A N 1
ATOM 593 C CA . ASP A 1 78 ? -7.004 -2.031 -4.351 1.00 97.94 78 ASP A CA 1
ATOM 594 C C . ASP A 1 78 ? -8.302 -2.060 -3.534 1.00 97.94 78 ASP A C 1
ATOM 596 O O . ASP A 1 78 ? -9.316 -1.467 -3.909 1.00 97.94 78 ASP A O 1
ATOM 600 N N . VAL A 1 79 ? -8.273 -2.780 -2.414 1.00 98.38 79 VAL A N 1
ATOM 601 C CA . VAL A 1 79 ? -9.401 -2.925 -1.489 1.00 98.38 79 VAL A CA 1
ATOM 602 C C . VAL A 1 79 ? -8.929 -2.646 -0.076 1.00 98.38 79 VAL A C 1
ATOM 604 O O . VAL A 1 79 ? -8.006 -3.300 0.405 1.00 98.38 79 VAL A O 1
ATOM 607 N N . VAL A 1 80 ? -9.606 -1.742 0.626 1.00 98.75 80 VAL A N 1
ATOM 608 C CA . VAL A 1 80 ? -9.434 -1.590 2.073 1.00 98.75 80 VAL A CA 1
ATOM 609 C C . VAL A 1 80 ? -10.340 -2.596 2.776 1.00 98.75 80 VAL A C 1
ATOM 611 O O . VAL A 1 80 ? -11.564 -2.522 2.680 1.00 98.75 80 VAL A O 1
ATOM 614 N N . ALA A 1 81 ? -9.735 -3.536 3.500 1.00 98.56 81 ALA A N 1
ATOM 615 C CA . ALA A 1 81 ? -10.424 -4.405 4.445 1.00 98.56 81 ALA A CA 1
ATOM 616 C C . ALA A 1 81 ? -10.521 -3.685 5.798 1.00 98.56 81 ALA A C 1
ATOM 618 O O . ALA A 1 81 ? -9.595 -3.730 6.608 1.00 98.56 81 ALA A O 1
ATOM 619 N N . LEU A 1 82 ? -11.631 -2.985 6.025 1.00 98.56 82 LEU A N 1
ATOM 620 C CA . LEU A 1 82 ? -11.867 -2.133 7.187 1.00 98.56 82 LEU A CA 1
ATOM 621 C C . LEU A 1 82 ? -12.518 -2.910 8.339 1.00 98.56 82 LEU A C 1
ATOM 623 O O . LEU A 1 82 ? -13.444 -3.696 8.143 1.00 98.56 82 LEU A O 1
ATOM 627 N N . GLY A 1 83 ? -12.091 -2.630 9.569 1.00 98.06 83 GLY A N 1
ATOM 628 C CA . GLY A 1 83 ? -12.707 -3.169 10.780 1.00 98.06 83 GLY A CA 1
ATOM 629 C C . GLY A 1 83 ? -12.373 -4.636 11.049 1.00 98.06 83 GLY A C 1
ATOM 630 O O . GLY A 1 83 ? -13.184 -5.339 11.649 1.00 98.06 83 GLY A O 1
ATOM 631 N N . VAL A 1 84 ? -11.199 -5.106 10.617 1.00 98.25 84 VAL A N 1
ATOM 632 C CA . VAL A 1 84 ? -10.742 -6.474 10.906 1.00 98.25 84 VAL A CA 1
ATOM 633 C C . VAL A 1 84 ? -10.644 -6.725 12.427 1.00 98.25 84 VAL A C 1
ATOM 635 O O . VAL A 1 84 ? -10.303 -5.810 13.185 1.00 98.25 84 VAL A O 1
ATOM 638 N N . PRO A 1 85 ? -10.936 -7.945 12.918 1.00 97.25 85 PRO A N 1
ATOM 639 C CA . PRO A 1 85 ? -10.883 -8.250 14.346 1.00 97.25 85 PRO A CA 1
ATOM 640 C C . PRO A 1 85 ? -9.439 -8.276 14.880 1.00 97.25 85 PRO A C 1
ATOM 642 O O . PRO A 1 85 ? -8.502 -8.485 14.108 1.00 97.25 85 PRO A O 1
ATOM 645 N N . PRO A 1 86 ? -9.227 -8.153 16.206 1.00 93.19 86 PRO A N 1
ATOM 646 C CA . PRO A 1 86 ? -7.885 -8.162 16.799 1.00 93.19 86 PRO A CA 1
ATOM 647 C C . PRO A 1 86 ? -7.046 -9.410 16.488 1.00 93.19 86 PRO A C 1
ATOM 649 O O . PRO A 1 86 ? -5.823 -9.329 16.449 1.00 93.19 86 PRO A O 1
ATOM 652 N N . ASP A 1 87 ? -7.679 -10.564 16.252 1.00 96.19 87 ASP A N 1
ATOM 653 C CA . ASP A 1 87 ? -6.989 -11.812 15.910 1.00 96.19 87 ASP A CA 1
ATOM 654 C C . ASP A 1 87 ? -6.810 -12.029 14.393 1.00 96.19 87 ASP A C 1
ATOM 656 O O . ASP A 1 87 ? -6.314 -13.079 13.968 1.00 96.19 87 ASP A O 1
ATOM 660 N N . ALA A 1 88 ? -7.168 -11.037 13.567 1.00 97.62 88 ALA A N 1
ATOM 661 C CA . ALA A 1 88 ? -7.009 -11.075 12.117 1.00 97.62 88 ALA A CA 1
ATOM 662 C C . ALA A 1 88 ? -5.568 -11.337 11.648 1.00 97.62 88 ALA A C 1
ATOM 664 O O . ALA A 1 88 ? -5.428 -12.157 10.739 1.00 97.62 88 ALA A O 1
ATOM 665 N N . PRO A 1 89 ? -4.496 -10.775 12.255 1.00 96.94 89 PRO A N 1
ATOM 666 C CA . PRO A 1 89 ? -3.122 -11.094 11.854 1.00 96.94 89 PRO A CA 1
ATOM 667 C C . PRO A 1 89 ? -2.818 -12.597 11.874 1.00 96.94 89 PRO A C 1
ATOM 669 O O . PRO A 1 89 ? -2.158 -13.115 10.979 1.00 96.94 89 PRO A O 1
ATOM 672 N N . ARG A 1 90 ? -3.373 -13.325 12.852 1.00 97.81 90 ARG A N 1
ATOM 673 C CA . ARG A 1 90 ? -3.253 -14.786 12.939 1.00 97.81 90 ARG A CA 1
ATOM 674 C C . ARG A 1 90 ? -4.115 -15.486 11.889 1.00 97.81 90 ARG A C 1
ATOM 676 O O . ARG A 1 90 ? -3.661 -16.430 11.254 1.00 97.81 90 ARG A O 1
ATOM 683 N N . ARG A 1 91 ? -5.367 -15.053 11.720 1.00 98.19 91 ARG A N 1
ATOM 684 C CA . ARG A 1 91 ? -6.338 -15.698 10.815 1.00 98.19 91 ARG A CA 1
ATOM 685 C C . ARG A 1 91 ? -6.046 -15.465 9.331 1.00 98.19 91 ARG A C 1
ATOM 687 O O . ARG A 1 91 ? -6.457 -16.272 8.509 1.00 98.19 91 ARG A O 1
ATOM 694 N N . LEU A 1 92 ? -5.351 -14.380 9.000 1.00 98.44 92 LEU A N 1
ATOM 695 C CA . LEU A 1 92 ? -5.011 -13.972 7.635 1.00 98.44 92 LEU A CA 1
ATOM 696 C C . LEU A 1 92 ? -3.511 -14.109 7.336 1.00 98.44 92 LEU A C 1
ATOM 698 O O . LEU A 1 92 ? -3.040 -13.576 6.332 1.00 98.44 92 LEU A O 1
ATOM 702 N N . ALA A 1 93 ? -2.758 -14.831 8.172 1.00 97.75 93 ALA A N 1
ATOM 703 C CA . ALA A 1 93 ? -1.311 -14.988 8.023 1.00 97.75 93 ALA A CA 1
ATOM 704 C C . ALA A 1 9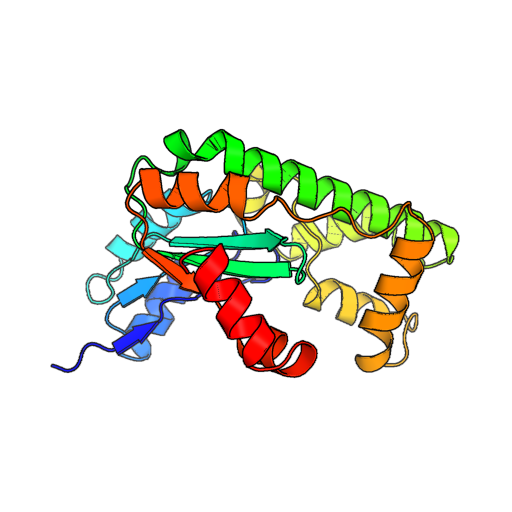3 ? -0.913 -15.493 6.623 1.00 97.75 93 ALA A C 1
ATOM 706 O O . ALA A 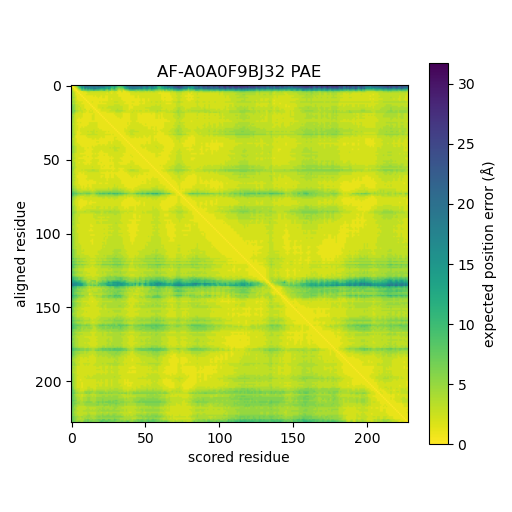1 93 ? 0.000 -14.953 6.007 1.00 97.75 93 ALA A O 1
ATOM 707 N N . GLU A 1 94 ? -1.656 -16.455 6.068 1.00 97.94 94 GLU A N 1
ATOM 708 C CA . GLU A 1 94 ? -1.393 -16.991 4.726 1.00 97.94 94 GLU A CA 1
ATOM 709 C C . GLU A 1 94 ? -1.600 -15.957 3.609 1.00 97.94 94 GLU A C 1
ATOM 711 O O . GLU A 1 94 ? -0.847 -15.957 2.635 1.00 97.94 94 GLU A O 1
ATOM 716 N N . VAL A 1 95 ? -2.586 -15.060 3.760 1.00 98.19 95 VAL A N 1
ATOM 717 C CA . VAL A 1 95 ? -2.831 -13.945 2.825 1.00 98.19 95 VAL A CA 1
ATOM 718 C C . VAL A 1 95 ? -1.662 -12.968 2.870 1.00 98.19 95 VAL A C 1
ATOM 720 O O . VAL A 1 95 ? -1.109 -12.605 1.834 1.00 98.19 95 VAL A O 1
ATOM 723 N N . VAL A 1 96 ? -1.238 -12.578 4.074 1.00 97.62 96 VAL A N 1
ATOM 724 C CA . VAL A 1 96 ? -0.086 -11.684 4.264 1.00 97.62 96 VAL A CA 1
ATOM 725 C C . VAL A 1 96 ? 1.190 -12.317 3.697 1.00 97.62 96 VAL A C 1
ATOM 727 O O . VAL A 1 96 ? 1.968 -11.653 3.010 1.00 97.62 96 VAL A O 1
ATOM 730 N N . ASP A 1 97 ? 1.402 -13.617 3.901 1.00 96.69 97 ASP A N 1
ATOM 731 C CA . ASP A 1 97 ? 2.566 -14.322 3.363 1.00 96.69 97 ASP A CA 1
ATOM 732 C C . ASP A 1 97 ? 2.550 -14.434 1.834 1.00 96.69 97 ASP A C 1
ATOM 734 O O . ASP A 1 97 ? 3.611 -14.385 1.199 1.00 96.69 97 ASP A O 1
ATOM 738 N N . GLU A 1 98 ? 1.371 -14.554 1.224 1.00 97.50 98 GLU A N 1
ATOM 739 C CA . GLU A 1 98 ? 1.210 -14.486 -0.227 1.00 97.50 98 GLU A CA 1
ATOM 740 C C . GLU A 1 98 ? 1.645 -13.130 -0.775 1.00 97.50 98 GLU A C 1
ATOM 742 O O . GLU A 1 98 ? 2.489 -13.071 -1.676 1.00 97.50 98 GLU A O 1
ATOM 747 N N . PHE A 1 99 ? 1.184 -12.042 -0.164 1.00 98.19 99 PHE A N 1
ATOM 748 C CA . PHE A 1 99 ? 1.625 -10.711 -0.550 1.00 98.19 99 PHE A CA 1
ATOM 749 C C . PHE A 1 99 ? 3.117 -10.485 -0.324 1.00 98.19 99 PHE A C 1
ATOM 751 O O . PHE A 1 99 ? 3.792 -9.910 -1.178 1.00 98.19 99 PHE A O 1
ATOM 758 N N . ARG A 1 100 ? 3.682 -10.987 0.777 1.00 96.44 100 ARG A N 1
ATOM 759 C CA . ARG A 1 100 ? 5.132 -10.937 1.015 1.00 96.44 100 ARG A CA 1
ATOM 760 C C . ARG A 1 100 ? 5.912 -11.654 -0.089 1.00 96.44 100 ARG A C 1
ATOM 762 O O . ARG A 1 100 ? 6.940 -11.148 -0.546 1.00 96.44 100 ARG A O 1
ATOM 769 N N . ARG A 1 101 ? 5.442 -12.817 -0.559 1.00 96.88 101 ARG A N 1
ATOM 770 C CA . ARG A 1 101 ? 6.043 -13.520 -1.712 1.00 96.88 101 ARG A CA 1
ATOM 771 C C . ARG A 1 101 ? 5.906 -12.712 -3.001 1.00 96.88 101 ARG A C 1
ATOM 773 O O . ARG A 1 101 ? 6.878 -12.626 -3.759 1.00 96.88 101 ARG A O 1
ATOM 780 N N . TRP A 1 102 ? 4.742 -12.108 -3.233 1.00 97.75 102 TRP A N 1
ATOM 781 C CA . TRP A 1 102 ? 4.499 -11.253 -4.391 1.00 97.75 102 TRP A CA 1
ATOM 782 C C . TRP A 1 102 ? 5.436 -10.038 -4.405 1.00 97.75 102 TRP A C 1
ATOM 784 O O . TRP A 1 102 ? 6.132 -9.830 -5.396 1.00 97.75 102 TRP A O 1
ATOM 794 N N . MET A 1 103 ? 5.556 -9.305 -3.293 1.00 97.06 103 MET A N 1
ATOM 795 C CA . MET A 1 103 ? 6.435 -8.136 -3.163 1.00 97.06 103 MET A CA 1
ATOM 796 C C . MET A 1 103 ? 7.909 -8.475 -3.433 1.00 97.06 103 MET A C 1
ATOM 798 O O . MET A 1 103 ? 8.577 -7.777 -4.197 1.00 97.06 103 MET A O 1
ATOM 802 N N . ARG A 1 104 ? 8.416 -9.585 -2.878 1.00 96.12 104 ARG A N 1
ATOM 803 C CA . ARG A 1 104 ? 9.788 -10.056 -3.156 1.00 96.12 104 ARG A CA 1
ATOM 804 C C . ARG A 1 104 ? 9.983 -10.435 -4.621 1.00 96.12 104 ARG A C 1
ATOM 806 O O . ARG A 1 104 ? 11.015 -10.133 -5.216 1.00 96.12 104 ARG A O 1
ATOM 813 N N . THR A 1 105 ? 8.990 -11.090 -5.220 1.00 97.50 105 THR A N 1
ATOM 814 C CA . THR A 1 105 ? 9.027 -11.450 -6.644 1.00 97.50 105 THR A CA 1
ATOM 815 C C . THR A 1 105 ? 8.998 -10.205 -7.527 1.00 97.50 105 THR A C 1
ATOM 817 O O .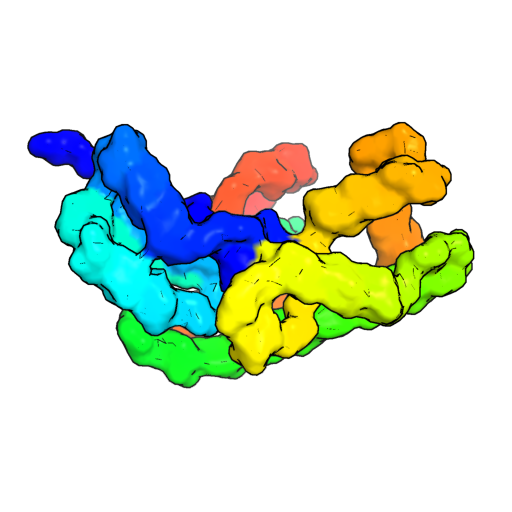 THR A 1 105 ? 9.739 -10.144 -8.507 1.00 97.50 105 THR A O 1
ATOM 820 N N . PHE A 1 106 ? 8.199 -9.201 -7.157 1.00 97.75 106 PHE A N 1
ATOM 821 C CA . PHE A 1 106 ? 8.125 -7.908 -7.830 1.00 97.75 106 PHE A CA 1
ATOM 822 C C . PHE A 1 106 ? 9.493 -7.234 -7.852 1.00 97.75 106 PHE A C 1
ATOM 824 O O . PHE A 1 106 ? 9.988 -6.920 -8.933 1.00 97.75 106 PHE A O 1
ATOM 831 N N . ASN A 1 107 ? 10.134 -7.087 -6.689 1.00 97.56 107 ASN A N 1
ATOM 832 C CA . ASN A 1 107 ? 11.469 -6.500 -6.600 1.00 97.56 107 ASN A CA 1
ATOM 833 C C . ASN A 1 107 ? 12.487 -7.293 -7.419 1.00 97.56 107 ASN A C 1
ATOM 835 O O . ASN A 1 107 ? 13.203 -6.713 -8.226 1.00 97.56 107 ASN A O 1
ATOM 839 N N . ARG A 1 108 ? 12.525 -8.624 -7.266 1.00 97.81 108 ARG A N 1
ATOM 840 C CA . ARG A 1 108 ? 13.460 -9.481 -8.007 1.00 97.81 108 ARG A CA 1
ATOM 841 C C . ARG A 1 108 ? 13.333 -9.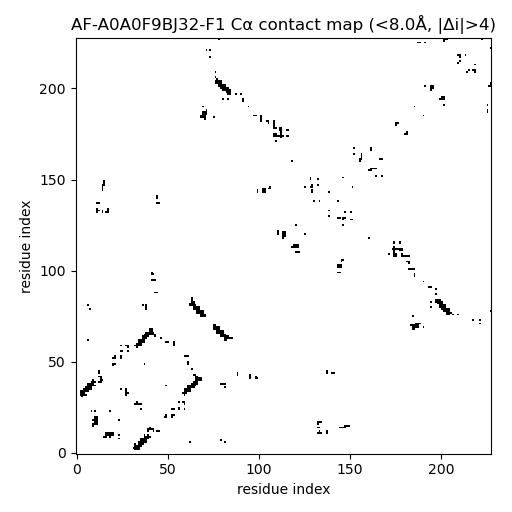279 -9.514 1.00 97.81 108 ARG A C 1
ATOM 843 O O . ARG A 1 108 ? 14.343 -9.096 -10.183 1.00 97.81 108 ARG A O 1
ATOM 850 N N . ARG A 1 109 ? 12.109 -9.320 -10.046 1.00 98.25 109 ARG A N 1
ATOM 851 C CA . ARG A 1 109 ? 11.870 -9.132 -11.482 1.00 98.25 109 ARG A CA 1
ATOM 852 C C . ARG A 1 109 ? 12.224 -7.713 -11.920 1.00 98.25 109 ARG A C 1
ATOM 854 O O . ARG A 1 109 ? 12.865 -7.548 -12.947 1.00 98.25 109 ARG A O 1
ATOM 861 N N . LEU A 1 110 ? 11.907 -6.699 -11.117 1.00 98.50 110 LEU A N 1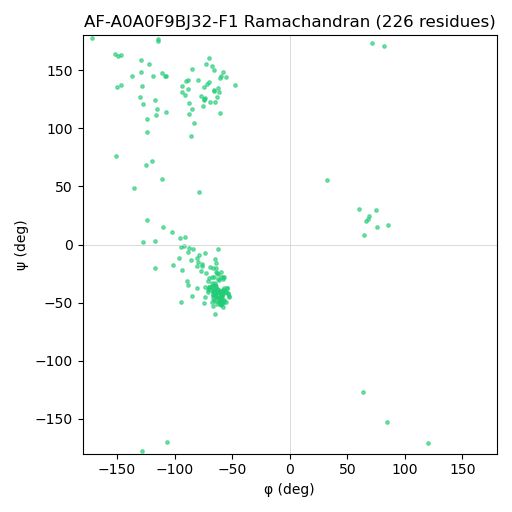
ATOM 862 C CA . LEU A 1 110 ? 12.302 -5.328 -11.430 1.00 98.50 110 LEU A CA 1
ATOM 863 C C . LEU A 1 110 ? 13.828 -5.179 -11.545 1.00 98.50 110 LEU A C 1
ATOM 865 O O . LEU A 1 110 ? 14.304 -4.585 -12.506 1.00 98.50 110 LEU A O 1
ATOM 869 N N . LEU A 1 111 ? 14.585 -5.762 -10.610 1.00 98.31 111 LEU A N 1
ATOM 870 C CA . LEU A 1 111 ? 16.050 -5.709 -10.611 1.00 98.31 111 LEU A CA 1
ATOM 871 C C . LEU A 1 111 ? 16.665 -6.456 -11.803 1.00 98.31 111 LEU A C 1
ATOM 873 O O . LEU A 1 111 ? 17.553 -5.912 -12.449 1.00 98.31 111 LEU A O 1
ATOM 877 N N . VAL A 1 112 ? 16.158 -7.647 -12.146 1.00 98.56 112 VAL A N 1
ATOM 878 C CA . VAL A 1 112 ? 16.566 -8.365 -13.374 1.00 98.56 112 VAL A CA 1
ATOM 879 C C . VAL A 1 112 ? 16.288 -7.512 -14.613 1.00 98.56 112 VAL A C 1
ATOM 881 O O . VAL A 1 112 ? 17.101 -7.434 -15.532 1.00 98.56 112 VAL A O 1
ATOM 884 N N . GLY A 1 113 ? 15.140 -6.836 -14.630 1.00 98.56 113 GLY A N 1
ATOM 885 C CA . GLY A 1 113 ? 14.754 -5.960 -15.722 1.00 98.56 113 GLY A CA 1
ATOM 886 C C . GLY A 1 113 ? 15.671 -4.753 -15.874 1.00 98.56 113 GLY A C 1
ATOM 887 O O . GLY A 1 113 ? 16.060 -4.398 -16.984 1.00 98.56 113 GLY A O 1
ATOM 888 N N . PHE A 1 114 ? 16.038 -4.136 -14.755 1.00 98.62 114 PHE A N 1
ATOM 889 C CA . PHE A 1 114 ? 16.998 -3.040 -14.711 1.00 98.62 114 PHE A CA 1
ATOM 890 C C . PHE A 1 114 ? 18.391 -3.467 -15.157 1.00 98.62 114 PHE A C 1
ATOM 892 O O . PHE A 1 114 ? 18.977 -2.775 -15.989 1.00 98.62 114 PHE A O 1
ATOM 899 N N . GLU A 1 115 ? 18.878 -4.621 -14.705 1.00 98.56 115 GLU A N 1
ATOM 900 C CA . GLU A 1 115 ? 20.152 -5.189 -15.154 1.00 98.56 115 GLU A CA 1
ATOM 901 C C . GLU A 1 115 ? 20.170 -5.377 -16.679 1.00 98.56 115 GLU A C 1
ATOM 903 O O . GLU A 1 115 ? 21.073 -4.886 -17.357 1.00 98.56 115 GLU A O 1
ATOM 908 N N . ALA A 1 116 ? 19.121 -5.981 -17.245 1.00 98.38 116 ALA A N 1
ATOM 909 C CA . ALA A 1 116 ? 18.998 -6.191 -18.688 1.00 98.38 116 ALA A CA 1
ATOM 910 C C . ALA A 1 116 ? 18.913 -4.887 -19.507 1.00 98.38 116 ALA A C 1
ATOM 912 O O . ALA A 1 116 ? 19.224 -4.883 -20.699 1.00 98.38 116 ALA A O 1
ATOM 913 N N . LEU A 1 117 ? 18.477 -3.784 -18.891 1.00 98.25 117 LEU A N 1
ATOM 914 C CA . LEU A 1 117 ? 18.413 -2.456 -19.508 1.00 98.25 117 LEU A CA 1
ATOM 915 C C . LEU A 1 117 ? 19.658 -1.598 -19.233 1.00 98.25 117 LEU A C 1
ATOM 917 O O . LEU A 1 117 ? 19.725 -0.471 -19.723 1.00 98.25 117 LEU A O 1
ATOM 921 N N . GLY A 1 118 ? 20.625 -2.092 -18.454 1.00 97.94 118 GLY A N 1
ATOM 922 C CA . GLY A 1 118 ? 21.789 -1.314 -18.026 1.00 97.94 118 GLY A CA 1
ATOM 923 C C . GLY A 1 118 ? 21.450 -0.177 -17.054 1.00 97.94 118 GLY A C 1
ATOM 924 O O . GLY A 1 118 ? 22.212 0.782 -16.940 1.00 97.94 118 GLY A O 1
ATOM 925 N N . VAL A 1 119 ? 20.309 -0.252 -16.361 1.00 98.38 119 VAL A N 1
ATOM 926 C CA . VAL A 1 119 ? 19.939 0.707 -15.313 1.00 98.38 119 VAL A CA 1
ATOM 927 C C . VAL A 1 119 ? 20.803 0.429 -14.077 1.00 98.38 119 VAL A C 1
ATOM 929 O O . VAL A 1 119 ? 20.787 -0.698 -13.581 1.00 98.38 119 VAL A O 1
ATOM 932 N N . PRO A 1 120 ? 21.527 1.424 -13.528 1.00 96.69 120 PRO A N 1
ATOM 933 C CA . PRO A 1 120 ? 22.486 1.221 -12.438 1.00 96.69 120 PRO A CA 1
ATOM 934 C C . PRO A 1 120 ? 21.812 1.082 -11.057 1.00 96.69 120 PRO A C 1
ATOM 936 O O . PRO A 1 120 ? 22.234 1.708 -10.088 1.00 96.69 120 PRO A O 1
ATOM 939 N N . PHE A 1 121 ? 20.744 0.288 -10.959 1.00 97.81 121 PHE A N 1
ATOM 940 C CA . PHE A 1 121 ? 19.983 0.053 -9.734 1.00 97.81 121 PHE A CA 1
ATOM 941 C C . PHE A 1 121 ? 19.936 -1.447 -9.428 1.00 97.81 121 PHE A C 1
ATOM 943 O O . PHE A 1 121 ? 19.112 -2.180 -9.976 1.00 97.81 121 PHE A O 1
ATOM 950 N N . ALA A 1 122 ? 20.838 -1.896 -8.557 1.00 95.50 122 ALA A N 1
ATOM 951 C CA . ALA A 1 122 ? 20.994 -3.293 -8.178 1.00 95.50 122 ALA A CA 1
ATOM 952 C C . ALA A 1 122 ? 20.468 -3.563 -6.755 1.00 95.50 122 ALA A C 1
ATOM 954 O O . ALA A 1 122 ? 19.803 -2.732 -6.125 1.00 95.50 122 ALA A O 1
ATOM 955 N N . ARG A 1 123 ? 20.755 -4.764 -6.240 1.00 95.25 123 ARG A N 1
ATOM 956 C CA . ARG A 1 123 ? 20.315 -5.221 -4.915 1.00 95.25 123 ARG A CA 1
ATOM 957 C C . ARG A 1 123 ? 20.780 -4.281 -3.801 1.00 95.25 123 ARG A C 1
ATOM 959 O O . ARG A 1 123 ? 20.024 -4.052 -2.861 1.00 95.25 123 ARG A O 1
ATOM 966 N N . GLU A 1 124 ? 21.980 -3.731 -3.910 1.00 94.88 124 GLU A N 1
ATOM 967 C CA . GLU A 1 124 ? 22.576 -2.843 -2.915 1.00 94.88 124 GLU A CA 1
ATOM 968 C C . GLU A 1 124 ? 21.775 -1.539 -2.799 1.00 94.88 124 GLU A C 1
ATOM 970 O O . GLU A 1 124 ? 21.360 -1.172 -1.700 1.00 94.88 124 GLU A O 1
ATOM 975 N N . GLN A 1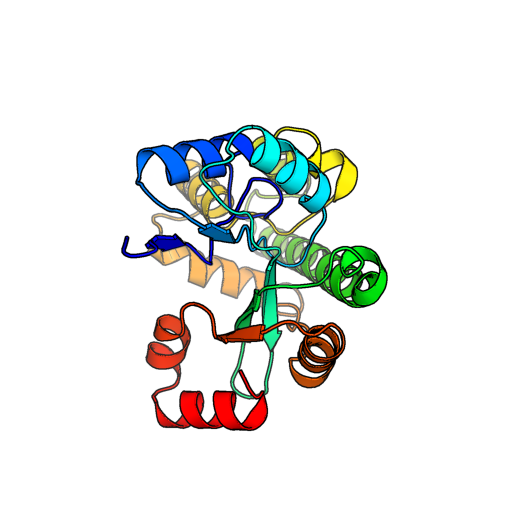 125 ? 21.456 -0.889 -3.928 1.00 96.00 125 GLN A N 1
ATOM 976 C CA . GLN A 1 125 ? 20.634 0.331 -3.935 1.00 96.00 125 GLN A CA 1
ATOM 977 C C . GLN A 1 125 ? 19.207 0.055 -3.451 1.00 96.00 125 GLN A C 1
ATOM 979 O O . GLN A 1 125 ? 18.633 0.859 -2.716 1.00 96.00 125 GLN A O 1
ATOM 984 N N . ALA A 1 126 ? 18.639 -1.099 -3.817 1.00 95.00 126 ALA A N 1
ATOM 985 C CA . ALA A 1 126 ? 17.334 -1.519 -3.319 1.00 95.00 126 ALA A CA 1
ATOM 986 C C . ALA A 1 126 ? 17.332 -1.666 -1.787 1.00 95.00 126 ALA A C 1
ATOM 988 O O . ALA A 1 126 ? 16.425 -1.178 -1.115 1.00 95.00 126 ALA A O 1
ATOM 989 N N . GLN A 1 127 ? 18.359 -2.302 -1.218 1.00 91.38 127 GLN A N 1
ATOM 990 C CA . GLN A 1 127 ? 18.491 -2.487 0.230 1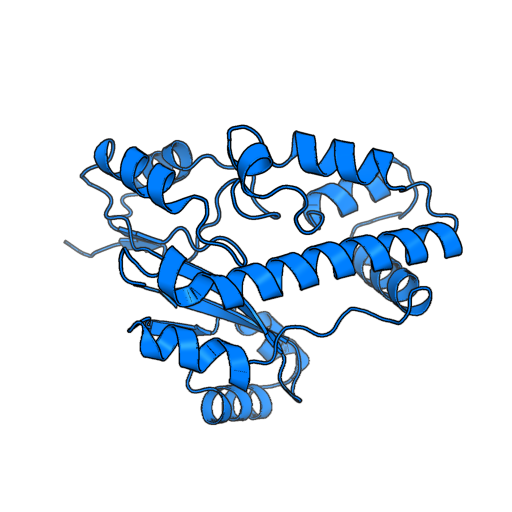.00 91.38 127 GLN A CA 1
ATOM 991 C C . GLN A 1 127 ? 18.718 -1.170 0.976 1.00 91.38 127 GLN A C 1
ATOM 993 O O . GLN A 1 127 ? 18.135 -0.973 2.047 1.00 91.38 127 GLN A O 1
ATOM 998 N N . GLU A 1 128 ? 19.532 -0.272 0.422 1.00 91.62 128 GLU A N 1
ATOM 999 C CA . GLU A 1 128 ? 19.748 1.072 0.961 1.00 91.62 128 GLU A CA 1
ATOM 1000 C C . GLU A 1 128 ? 18.429 1.855 0.999 1.00 91.62 128 GLU A C 1
ATOM 1002 O O . GLU A 1 128 ? 18.014 2.327 2.060 1.00 91.62 128 GLU A O 1
ATOM 1007 N N . MET A 1 129 ? 17.702 1.887 -0.122 1.00 92.06 129 MET A N 1
ATOM 1008 C CA . MET A 1 129 ? 16.410 2.566 -0.231 1.00 92.06 129 MET A CA 1
ATOM 1009 C C . MET A 1 129 ? 15.385 2.018 0.763 1.00 92.06 129 MET A C 1
ATOM 1011 O O . MET A 1 129 ? 14.784 2.780 1.519 1.00 92.06 129 MET A O 1
ATOM 1015 N N . LEU A 1 130 ? 15.219 0.694 0.813 1.00 89.19 130 LEU A N 1
ATOM 1016 C CA . LEU A 1 130 ? 14.294 0.041 1.741 1.00 89.19 130 LEU A CA 1
ATOM 1017 C C . LEU A 1 130 ? 14.666 0.260 3.212 1.00 89.19 130 LEU A C 1
ATOM 1019 O O . LEU A 1 130 ? 13.793 0.137 4.072 1.00 89.19 130 LEU A O 1
ATOM 1023 N N . SER A 1 131 ? 15.940 0.529 3.508 1.00 84.56 131 SER A N 1
ATOM 1024 C CA . SER A 1 131 ? 16.411 0.842 4.860 1.00 84.56 131 SER A CA 1
ATOM 1025 C C . SER A 1 131 ? 16.140 2.295 5.242 1.00 84.56 131 SER A C 1
ATOM 1027 O O . SER A 1 131 ? 15.797 2.548 6.391 1.00 84.56 131 SER A O 1
ATOM 1029 N N . GLY A 1 132 ? 16.264 3.234 4.299 1.00 83.56 132 GLY A N 1
ATOM 1030 C CA . GLY A 1 132 ? 15.971 4.650 4.536 1.00 83.56 132 GLY A CA 1
ATOM 1031 C C . GLY A 1 132 ? 14.474 4.961 4.631 1.00 83.56 132 GLY A C 1
ATOM 1032 O O . GLY A 1 132 ? 14.074 5.789 5.443 1.00 83.56 132 GLY A O 1
ATOM 1033 N N . TRP A 1 133 ? 13.640 4.279 3.839 1.00 80.88 133 TRP A N 1
ATOM 1034 C CA . TRP A 1 133 ? 12.191 4.532 3.773 1.00 80.88 133 TRP A CA 1
ATOM 1035 C C . TRP A 1 133 ? 11.379 3.900 4.907 1.00 80.88 133 TRP A C 1
ATOM 1037 O O . TRP A 1 133 ? 10.261 4.335 5.160 1.00 80.88 133 TRP A O 1
ATOM 1047 N N . ARG A 1 134 ? 11.935 2.903 5.606 1.00 80.81 134 ARG A N 1
ATOM 1048 C CA . ARG A 1 134 ? 11.255 2.186 6.699 1.00 80.81 134 ARG A CA 1
ATOM 1049 C C . ARG A 1 134 ? 12.021 2.336 8.012 1.00 80.81 134 ARG A C 1
ATOM 1051 O O . ARG A 1 134 ? 12.677 1.381 8.448 1.00 80.81 134 ARG A O 1
ATOM 1058 N N . PRO A 1 135 ? 12.001 3.532 8.625 1.00 73.06 135 PRO A N 1
ATOM 1059 C CA . PRO A 1 135 ? 12.635 3.739 9.916 1.00 73.06 135 PRO A CA 1
ATOM 1060 C C . PRO A 1 135 ? 11.900 2.958 11.019 1.00 73.06 135 PRO A C 1
ATOM 1062 O O . PRO A 1 135 ? 10.708 2.674 10.932 1.00 73.06 135 PRO A O 1
ATOM 1065 N N . GLY A 1 136 ? 12.627 2.608 12.080 1.00 73.69 136 GLY A N 1
ATOM 1066 C CA . GLY A 1 136 ? 12.056 1.947 13.255 1.00 73.69 136 GLY A CA 1
ATOM 1067 C C . GLY A 1 136 ? 11.928 0.416 13.138 1.00 73.69 136 GLY A C 1
ATOM 1068 O O . GLY A 1 136 ? 12.736 -0.227 12.460 1.00 73.69 136 GLY A O 1
ATOM 1069 N N . PRO A 1 137 ? 10.960 -0.201 13.846 1.00 83.31 137 PRO A N 1
ATOM 1070 C CA . PRO A 1 137 ? 10.875 -1.658 14.000 1.00 83.31 137 PRO A CA 1
ATOM 1071 C C . PRO A 1 137 ? 10.348 -2.389 12.755 1.00 83.31 137 PRO A C 1
ATOM 1073 O O . PRO A 1 137 ? 10.590 -3.589 12.614 1.00 83.31 137 PRO A O 1
ATOM 1076 N N . ALA A 1 138 ? 9.680 -1.689 11.827 1.00 86.62 138 ALA A N 1
ATOM 1077 C CA . ALA A 1 138 ? 9.042 -2.285 10.650 1.00 86.62 138 ALA A CA 1
ATOM 1078 C C . ALA A 1 138 ? 10.012 -3.148 9.827 1.00 86.62 138 ALA A C 1
ATOM 1080 O O . ALA A 1 138 ? 9.689 -4.275 9.451 1.00 86.62 138 ALA A O 1
ATOM 1081 N N . LYS A 1 139 ? 11.250 -2.673 9.624 1.00 84.69 139 LYS A N 1
ATOM 1082 C CA . LYS A 1 139 ? 12.291 -3.416 8.898 1.00 84.69 139 LYS A CA 1
ATOM 1083 C C . LYS A 1 139 ? 12.605 -4.773 9.536 1.00 84.69 139 LYS A C 1
ATOM 1085 O O . LYS A 1 139 ? 12.768 -5.752 8.809 1.00 84.69 139 LYS A O 1
ATOM 1090 N N . ALA A 1 140 ? 12.710 -4.829 10.864 1.00 86.06 140 ALA A N 1
ATOM 1091 C CA . ALA A 1 140 ? 13.048 -6.055 11.587 1.00 86.06 140 ALA A CA 1
ATOM 1092 C C . ALA A 1 140 ? 11.912 -7.091 11.537 1.00 86.06 140 ALA A C 1
ATOM 1094 O O . ALA A 1 140 ? 12.183 -8.287 11.563 1.00 86.06 140 ALA A O 1
ATOM 1095 N N . ILE A 1 141 ? 10.664 -6.629 11.423 1.00 88.25 141 ILE A N 1
ATOM 1096 C CA . ILE A 1 141 ? 9.470 -7.481 11.377 1.00 88.25 141 ILE A CA 1
ATOM 1097 C C . ILE A 1 141 ? 9.201 -7.980 9.949 1.00 88.25 141 ILE A C 1
ATOM 1099 O O . ILE A 1 141 ? 8.929 -9.158 9.736 1.00 88.25 141 ILE A O 1
ATOM 1103 N N . GLN A 1 142 ? 9.299 -7.094 8.955 1.00 88.81 142 GLN A N 1
ATOM 1104 C CA . GLN A 1 142 ? 8.827 -7.363 7.592 1.00 88.81 142 GLN A CA 1
ATOM 1105 C C . GLN A 1 142 ? 9.897 -7.919 6.648 1.00 88.81 142 GLN A C 1
ATOM 1107 O O . GLN A 1 142 ? 9.569 -8.502 5.613 1.00 88.81 142 GLN A O 1
ATOM 1112 N N . GLY A 1 143 ? 11.181 -7.702 6.948 1.00 85.88 143 GLY A N 1
ATOM 1113 C CA . GLY A 1 143 ? 12.264 -8.037 6.027 1.00 85.88 143 GLY A CA 1
ATOM 1114 C C . GLY A 1 143 ? 12.179 -7.222 4.730 1.00 85.88 143 GLY A C 1
ATOM 1115 O O . GLY A 1 143 ? 12.137 -5.992 4.766 1.00 85.88 143 GLY A O 1
ATOM 1116 N N . GLU A 1 144 ? 12.185 -7.883 3.572 1.00 87.81 144 GLU A N 1
ATOM 1117 C CA . GLU A 1 144 ? 12.083 -7.229 2.258 1.00 87.81 144 GLU A CA 1
ATOM 1118 C C . GLU A 1 144 ? 10.614 -7.029 1.837 1.00 87.81 144 GLU A C 1
ATOM 1120 O O . GLU A 1 144 ? 9.871 -8.002 1.694 1.00 87.81 144 GLU A O 1
ATOM 1125 N N . VAL A 1 145 ? 10.223 -5.772 1.596 1.00 92.69 145 VAL A N 1
ATOM 1126 C CA . VAL A 1 145 ? 8.924 -5.367 1.019 1.00 92.69 145 VAL A CA 1
ATOM 1127 C C . VAL A 1 145 ? 9.135 -4.722 -0.350 1.00 92.69 145 VAL A C 1
ATOM 1129 O O . VAL A 1 145 ? 10.275 -4.516 -0.769 1.00 92.69 145 VAL A O 1
ATOM 1132 N N . ARG A 1 146 ? 8.047 -4.396 -1.054 1.00 95.06 146 ARG A N 1
ATOM 1133 C CA . ARG A 1 146 ? 8.089 -3.742 -2.367 1.00 95.06 146 ARG A CA 1
ATOM 1134 C C . ARG A 1 146 ? 8.893 -2.434 -2.320 1.00 95.06 146 ARG A C 1
ATOM 1136 O O . ARG A 1 146 ? 8.844 -1.707 -1.337 1.00 95.06 146 ARG A O 1
ATOM 1143 N N . LEU A 1 147 ? 9.624 -2.116 -3.386 1.00 95.69 147 LEU A N 1
ATOM 1144 C CA . LEU A 1 147 ? 10.290 -0.816 -3.503 1.00 95.69 147 LEU A CA 1
ATOM 1145 C C . LEU A 1 147 ? 9.265 0.337 -3.601 1.00 95.69 147 LEU A C 1
ATOM 1147 O O . LEU A 1 147 ? 8.331 0.237 -4.407 1.00 95.69 147 LEU A O 1
ATOM 1151 N N . PRO A 1 148 ? 9.436 1.439 -2.839 1.00 93.88 148 PRO A N 1
ATOM 1152 C CA . PRO A 1 148 ? 8.568 2.611 -2.933 1.00 93.88 148 PRO A CA 1
ATOM 1153 C C . PRO A 1 148 ? 8.678 3.243 -4.318 1.00 93.88 148 PRO A C 1
ATOM 1155 O O . PRO A 1 148 ? 9.767 3.624 -4.748 1.00 93.88 148 PRO A O 1
ATOM 1158 N N . ASN A 1 149 ? 7.545 3.441 -4.996 1.00 94.38 149 ASN A N 1
ATOM 1159 C CA . ASN A 1 149 ? 7.532 4.130 -6.289 1.00 94.38 149 ASN A CA 1
ATOM 1160 C C . ASN A 1 149 ? 8.089 5.557 -6.175 1.00 94.38 149 ASN A C 1
ATOM 1162 O O . ASN A 1 149 ? 8.840 5.978 -7.046 1.00 94.38 149 ASN A O 1
ATOM 1166 N N . VAL A 1 150 ? 7.738 6.292 -5.112 1.00 92.69 150 VAL A N 1
ATOM 1167 C CA . VAL A 1 150 ? 8.188 7.679 -4.904 1.00 92.69 150 VAL A CA 1
ATOM 1168 C C . VAL A 1 150 ? 9.710 7.736 -4.756 1.00 92.69 150 VAL A C 1
ATOM 1170 O O . VAL A 1 150 ? 10.368 8.470 -5.490 1.00 92.69 150 VAL A O 1
ATOM 1173 N N . GLY A 1 151 ? 10.276 6.906 -3.874 1.00 93.75 151 GLY A N 1
ATOM 1174 C CA . GLY A 1 151 ? 11.722 6.830 -3.660 1.00 93.75 151 GLY A CA 1
ATOM 1175 C C . GLY A 1 151 ? 12.485 6.363 -4.894 1.00 93.75 151 GLY A C 1
ATOM 1176 O O . GLY A 1 151 ? 13.483 6.976 -5.266 1.00 93.75 151 GLY A O 1
ATOM 1177 N N . LEU A 1 152 ? 11.998 5.319 -5.571 1.00 96.75 152 LEU A N 1
ATOM 1178 C CA . LEU A 1 152 ? 12.636 4.808 -6.783 1.00 96.75 152 LEU A CA 1
ATOM 1179 C C . LEU A 1 152 ? 12.599 5.824 -7.923 1.00 96.75 152 LEU A C 1
ATOM 1181 O O . LEU A 1 152 ? 13.606 6.027 -8.596 1.00 96.75 152 LEU A O 1
ATOM 1185 N N . LYS A 1 153 ? 11.462 6.493 -8.120 1.00 97.12 153 LYS A N 1
ATOM 1186 C CA . LYS A 1 153 ? 11.321 7.542 -9.129 1.00 97.12 153 LYS A CA 1
ATOM 1187 C C . LYS A 1 153 ? 12.304 8.686 -8.875 1.00 97.12 153 LYS A C 1
ATOM 1189 O O . LYS A 1 153 ? 13.043 9.042 -9.789 1.00 97.12 153 LYS A O 1
ATOM 1194 N N . ALA A 1 154 ? 12.344 9.215 -7.649 1.00 95.69 154 ALA A N 1
ATOM 1195 C CA . ALA A 1 154 ? 13.266 10.287 -7.275 1.00 95.69 154 ALA A CA 1
ATOM 1196 C C . ALA A 1 154 ? 14.726 9.880 -7.524 1.00 95.69 154 ALA A C 1
ATOM 1198 O O . ALA A 1 154 ? 15.458 10.589 -8.209 1.00 95.69 154 ALA A O 1
ATOM 1199 N N . TRP A 1 155 ? 15.109 8.678 -7.083 1.00 97.06 155 TRP A N 1
ATOM 1200 C CA . TRP A 1 155 ? 16.457 8.142 -7.271 1.00 97.06 155 TRP A CA 1
ATOM 1201 C C . TRP A 1 155 ? 16.870 8.075 -8.751 1.00 97.06 155 TRP A C 1
ATOM 1203 O O . TRP A 1 155 ? 18.010 8.407 -9.088 1.00 97.06 155 TRP A O 1
ATOM 1213 N N . LEU A 1 156 ? 15.953 7.653 -9.634 1.00 98.12 156 LEU A N 1
ATOM 1214 C CA . LEU A 1 156 ? 16.197 7.531 -11.077 1.00 98.12 156 LEU A CA 1
ATOM 1215 C C . LEU A 1 156 ? 16.340 8.901 -11.755 1.00 98.12 156 LEU A C 1
ATOM 1217 O O . LEU A 1 156 ? 17.185 9.049 -12.639 1.00 98.12 156 LEU A O 1
ATOM 1221 N N . ILE A 1 157 ? 15.545 9.891 -11.337 1.00 98.06 157 ILE A N 1
ATOM 1222 C CA . ILE A 1 157 ? 15.627 11.272 -11.838 1.00 98.06 157 ILE A CA 1
ATOM 1223 C C . ILE A 1 157 ? 16.942 11.920 -11.393 1.00 98.06 157 ILE A C 1
ATOM 1225 O O . ILE A 1 157 ? 17.684 12.441 -12.221 1.00 98.06 157 ILE A O 1
ATOM 1229 N N . GLU A 1 158 ? 17.272 11.838 -10.102 1.00 97.31 158 GLU A N 1
ATOM 1230 C CA . GLU A 1 158 ? 18.480 12.444 -9.521 1.00 97.31 158 GLU A CA 1
ATOM 1231 C C . GLU A 1 158 ? 19.776 11.954 -10.179 1.00 97.31 158 GLU A C 1
ATOM 1233 O O . GLU A 1 158 ? 20.760 12.687 -10.251 1.00 97.31 158 GLU A O 1
ATOM 1238 N N . ARG A 1 159 ? 19.783 10.715 -10.680 1.00 96.94 159 ARG A N 1
ATOM 1239 C CA . ARG A 1 159 ? 20.935 10.107 -11.365 1.00 96.94 159 ARG A CA 1
ATOM 1240 C C . ARG A 1 159 ? 20.885 10.228 -12.885 1.00 96.94 159 ARG A C 1
ATOM 1242 O O . ARG A 1 159 ? 21.731 9.651 -13.561 1.00 96.94 159 ARG A O 1
ATOM 1249 N N . GLY A 1 160 ? 19.904 10.951 -13.423 1.00 97.38 160 GLY A N 1
ATOM 1250 C CA . GLY A 1 160 ? 19.753 11.164 -14.861 1.00 97.38 160 GLY A CA 1
ATOM 1251 C C . GLY A 1 160 ? 19.411 9.898 -15.650 1.00 97.38 160 GLY A C 1
ATOM 1252 O O . GLY A 1 160 ? 19.619 9.871 -16.860 1.00 97.38 160 GLY A O 1
ATOM 1253 N N . VAL A 1 161 ? 18.892 8.849 -14.996 1.00 97.69 161 VAL A N 1
ATOM 1254 C CA . VAL A 1 161 ? 18.426 7.629 -15.683 1.00 97.69 161 VAL A CA 1
ATOM 1255 C C . VAL A 1 161 ? 17.146 7.920 -16.467 1.00 97.69 161 VAL A C 1
ATOM 1257 O O . VAL A 1 161 ? 16.950 7.397 -17.562 1.00 97.69 161 VAL A O 1
ATOM 1260 N N . ILE A 1 162 ? 16.280 8.771 -15.914 1.00 98.06 162 ILE A N 1
ATOM 1261 C CA . ILE A 1 162 ? 15.086 9.292 -16.584 1.00 98.06 162 ILE A CA 1
ATOM 1262 C C . ILE A 1 162 ? 15.050 10.818 -16.477 1.00 98.06 162 ILE A C 1
ATOM 1264 O O . ILE A 1 162 ? 15.513 11.384 -15.492 1.00 98.06 162 ILE A O 1
ATOM 1268 N N . ALA A 1 163 ? 14.490 11.481 -17.491 1.00 96.12 163 ALA A N 1
ATOM 1269 C CA . ALA A 1 163 ? 14.451 12.944 -17.566 1.00 96.12 163 ALA A CA 1
ATOM 1270 C C . ALA A 1 163 ? 13.379 13.584 -16.665 1.00 96.12 163 ALA A C 1
ATOM 1272 O O . ALA A 1 163 ? 13.485 14.758 -16.321 1.00 96.12 163 ALA A O 1
ATOM 1273 N N . GLY A 1 164 ? 12.343 12.826 -16.301 1.00 95.81 164 GLY A N 1
ATOM 1274 C CA . GLY A 1 164 ? 11.181 13.330 -15.582 1.00 95.81 164 GLY A CA 1
ATOM 1275 C C . GLY A 1 164 ? 10.244 12.217 -15.131 1.00 95.81 164 GLY A C 1
ATOM 1276 O O . GLY A 1 164 ? 10.479 11.030 -15.376 1.00 95.81 164 GLY A O 1
ATOM 1277 N N . GLU A 1 165 ? 9.180 12.605 -14.431 1.00 95.44 165 GLU A N 1
ATOM 1278 C CA . GLU A 1 165 ? 8.232 11.662 -13.836 1.00 95.44 165 GLU A CA 1
ATOM 1279 C C . GLU A 1 165 ? 7.445 10.834 -14.858 1.00 95.44 165 GLU A C 1
ATOM 1281 O O . GLU A 1 165 ? 7.117 9.675 -14.598 1.00 95.44 165 GLU A O 1
ATOM 1286 N N . ASP A 1 166 ? 7.154 11.419 -16.016 1.00 96.56 166 ASP A N 1
ATOM 1287 C CA . ASP A 1 166 ? 6.433 10.815 -17.137 1.00 96.56 166 ASP A CA 1
ATOM 1288 C C . ASP A 1 166 ? 7.172 9.605 -17.732 1.00 96.56 166 ASP A C 1
ATOM 1290 O O . ASP A 1 166 ? 6.547 8.642 -18.179 1.00 96.56 166 ASP A O 1
ATOM 1294 N N . ALA A 1 167 ? 8.503 9.603 -17.656 1.00 97.75 167 ALA A N 1
ATOM 1295 C CA . ALA A 1 167 ? 9.350 8.502 -18.101 1.00 97.75 167 ALA A CA 1
ATOM 1296 C C . ALA A 1 167 ? 9.415 7.317 -17.112 1.00 97.75 167 ALA A C 1
ATOM 1298 O O . ALA A 1 167 ? 9.924 6.252 -17.475 1.00 97.75 167 ALA A O 1
ATOM 1299 N N . PHE A 1 168 ? 8.877 7.450 -15.891 1.00 98.12 168 PHE A N 1
ATOM 1300 C CA . PHE A 1 168 ? 8.937 6.393 -14.876 1.00 98.12 168 PHE A CA 1
ATOM 1301 C C . PHE A 1 168 ? 8.155 5.142 -15.290 1.00 98.12 168 PHE A C 1
ATOM 1303 O O . PHE A 1 168 ? 8.736 4.067 -15.425 1.00 98.12 168 PHE A O 1
ATOM 1310 N N . SER A 1 169 ? 6.846 5.266 -15.533 1.00 96.69 169 SER A N 1
ATOM 1311 C CA . SER A 1 169 ? 5.997 4.116 -15.877 1.00 96.69 169 SER A CA 1
ATOM 1312 C C . SER A 1 169 ? 6.472 3.374 -17.139 1.00 96.69 169 SER A C 1
ATOM 1314 O O . SER A 1 169 ? 6.566 2.145 -17.078 1.00 96.69 169 SER A O 1
ATOM 1316 N N . PRO A 1 170 ? 6.864 4.059 -18.239 1.00 98.00 170 PRO A N 1
ATOM 1317 C CA . PRO A 1 170 ? 7.460 3.400 -19.403 1.00 98.00 170 PRO A CA 1
ATOM 1318 C C . PRO A 1 170 ? 8.748 2.624 -19.093 1.00 98.00 170 PRO A C 1
ATOM 1320 O O . PRO A 1 170 ? 8.942 1.532 -19.627 1.00 98.00 170 PRO A O 1
ATOM 1323 N N . LEU A 1 171 ? 9.632 3.151 -18.236 1.00 98.38 171 LEU A N 1
ATOM 1324 C CA . LEU A 1 171 ? 10.851 2.440 -17.837 1.00 98.38 171 LEU A CA 1
ATOM 1325 C C . LEU A 1 171 ? 10.526 1.189 -17.012 1.00 98.38 171 LEU A C 1
ATOM 1327 O O . LEU A 1 171 ? 11.064 0.119 -17.292 1.00 98.38 171 LEU A O 1
ATOM 1331 N N . ILE A 1 172 ? 9.632 1.304 -16.026 1.00 98.19 172 ILE A N 1
ATOM 1332 C CA . ILE A 1 172 ? 9.214 0.169 -15.191 1.00 98.19 172 ILE A CA 1
ATOM 1333 C C . ILE A 1 172 ? 8.566 -0.926 -16.047 1.00 98.19 172 ILE A C 1
ATOM 1335 O O . ILE A 1 172 ? 8.861 -2.107 -15.859 1.00 98.19 172 ILE A O 1
ATOM 1339 N N . GLN A 1 173 ? 7.724 -0.550 -17.013 1.00 97.81 173 GLN A N 1
ATOM 1340 C CA . GLN A 1 173 ? 7.132 -1.495 -17.958 1.00 97.81 173 GLN A CA 1
ATOM 1341 C C . GLN A 1 173 ? 8.212 -2.234 -18.759 1.00 97.81 173 GLN A C 1
ATOM 1343 O O . GLN A 1 173 ? 8.240 -3.465 -18.744 1.00 97.81 173 GLN A O 1
ATOM 1348 N N . LYS A 1 174 ? 9.140 -1.500 -19.388 1.00 98.31 174 LYS A N 1
ATOM 1349 C CA . LYS A 1 174 ? 10.253 -2.094 -20.145 1.00 98.31 174 LYS A CA 1
ATOM 1350 C C . LYS A 1 174 ? 11.102 -3.020 -19.280 1.00 98.31 174 LYS A C 1
ATOM 1352 O O . LYS A 1 174 ? 11.529 -4.063 -19.759 1.00 98.31 174 LYS A O 1
ATOM 1357 N N . ALA A 1 175 ? 11.349 -2.666 -18.019 1.00 98.50 175 ALA A N 1
ATOM 1358 C CA . ALA A 1 175 ? 12.099 -3.516 -17.099 1.00 98.50 175 ALA A CA 1
ATOM 1359 C C . ALA A 1 175 ? 11.377 -4.855 -16.880 1.00 98.50 175 ALA A C 1
ATOM 1361 O O . ALA A 1 175 ? 11.979 -5.915 -17.032 1.00 98.50 175 ALA A O 1
ATOM 1362 N N . PHE A 1 176 ? 10.068 -4.839 -16.618 1.00 98.38 176 PHE A N 1
ATOM 1363 C CA . PHE A 1 176 ? 9.301 -6.079 -16.472 1.00 98.38 176 PHE A CA 1
ATOM 1364 C C . PHE A 1 176 ? 9.244 -6.916 -17.753 1.00 98.38 176 PHE A C 1
ATOM 1366 O O . PHE A 1 176 ? 9.333 -8.139 -17.669 1.00 98.38 176 PHE A O 1
ATOM 1373 N N . GLU A 1 177 ? 9.172 -6.298 -18.932 1.00 98.19 177 GLU A N 1
ATOM 1374 C CA . GLU A 1 177 ? 9.258 -7.006 -20.222 1.00 98.19 177 GLU A CA 1
ATOM 1375 C C . GLU A 1 177 ? 10.585 -7.772 -20.387 1.00 98.19 177 GLU A C 1
ATOM 1377 O O . GLU A 1 177 ? 10.640 -8.766 -21.109 1.00 98.19 177 GLU A O 1
ATOM 1382 N N . ARG A 1 178 ? 11.651 -7.362 -19.682 1.00 98.00 178 ARG A N 1
ATOM 1383 C CA . ARG A 1 178 ? 12.940 -8.074 -19.643 1.00 98.00 178 ARG A CA 1
ATOM 1384 C C . ARG A 1 178 ? 13.040 -9.148 -18.555 1.00 98.00 178 ARG A C 1
ATOM 1386 O O . ARG A 1 178 ? 14.026 -9.876 -18.533 1.00 98.00 178 ARG A O 1
ATOM 1393 N N . ALA A 1 179 ? 12.052 -9.267 -17.669 1.00 94.12 179 ALA A N 1
ATOM 1394 C CA . ALA A 1 179 ? 12.135 -10.083 -16.458 1.00 94.12 179 ALA A CA 1
ATOM 1395 C C . ALA A 1 179 ? 10.878 -10.927 -16.204 1.00 94.12 179 ALA A C 1
ATOM 1397 O O . ALA A 1 179 ? 10.346 -10.943 -15.092 1.00 94.12 179 ALA A O 1
ATOM 1398 N N . ASP A 1 180 ? 10.414 -11.636 -17.238 1.00 95.19 180 ASP A N 1
ATOM 1399 C CA . ASP A 1 180 ? 9.245 -12.533 -17.179 1.00 95.19 180 ASP A CA 1
ATOM 1400 C C . ASP A 1 180 ? 7.933 -11.811 -16.794 1.00 95.19 180 ASP A C 1
ATOM 1402 O O . ASP A 1 180 ? 7.035 -12.354 -16.147 1.00 95.19 180 ASP A O 1
ATOM 1406 N N . GLY A 1 181 ? 7.829 -10.534 -17.170 1.00 96.50 181 GLY A N 1
ATOM 1407 C CA . GLY A 1 181 ? 6.659 -9.700 -16.932 1.00 96.50 181 GLY A CA 1
ATOM 1408 C C . GLY A 1 181 ? 6.458 -9.300 -15.468 1.00 96.50 181 GLY A C 1
ATOM 1409 O O . GLY A 1 181 ? 7.125 -9.760 -14.538 1.00 96.50 181 GLY A O 1
ATOM 1410 N N . ARG A 1 182 ? 5.480 -8.424 -15.229 1.00 95.81 182 ARG A N 1
ATOM 1411 C CA . ARG A 1 182 ? 5.072 -8.061 -13.866 1.00 95.81 182 ARG A CA 1
ATOM 1412 C C . ARG A 1 182 ? 4.457 -9.296 -13.193 1.00 95.81 182 ARG A C 1
ATOM 1414 O O . ARG A 1 182 ? 3.617 -9.942 -13.818 1.00 95.81 182 ARG A O 1
ATOM 1421 N N . PRO A 1 183 ? 4.842 -9.650 -11.952 1.00 96.50 183 PRO A N 1
ATOM 1422 C CA . PRO A 1 183 ? 4.209 -10.780 -11.286 1.00 96.50 183 PRO A CA 1
ATOM 1423 C C . PRO A 1 183 ? 2.715 -10.494 -11.091 1.00 96.50 183 PRO A C 1
ATOM 1425 O O . PRO A 1 183 ? 2.373 -9.377 -10.672 1.00 96.50 183 PRO A O 1
ATOM 1428 N N . PRO A 1 184 ? 1.835 -11.466 -11.391 1.00 96.50 184 PRO A N 1
ATOM 1429 C CA . PRO A 1 184 ? 0.399 -11.281 -11.243 1.00 96.50 184 PRO A CA 1
ATOM 1430 C C . PRO A 1 184 ? 0.065 -10.984 -9.782 1.00 96.50 184 PRO A C 1
ATOM 1432 O O . PRO A 1 184 ? 0.709 -11.513 -8.875 1.00 96.50 184 PRO A O 1
ATOM 1435 N N . LEU A 1 185 ? -0.916 -10.111 -9.560 1.00 97.75 185 LEU A N 1
ATOM 1436 C CA . LEU A 1 185 ? -1.454 -9.879 -8.221 1.00 97.75 185 LEU A CA 1
ATOM 1437 C C . LEU A 1 185 ? -2.160 -11.150 -7.719 1.00 97.75 185 LEU A C 1
ATOM 1439 O O . LEU A 1 185 ? -2.724 -11.876 -8.546 1.00 97.75 185 LEU A O 1
ATOM 1443 N N . PRO A 1 186 ? -2.185 -11.393 -6.396 1.00 98.06 186 PRO A N 1
ATOM 1444 C CA . PRO A 1 186 ? -3.108 -12.351 -5.793 1.00 98.06 186 PRO A CA 1
ATOM 1445 C C . PRO A 1 186 ? -4.536 -12.147 -6.308 1.00 98.06 186 PRO A C 1
ATOM 1447 O O . PRO A 1 186 ? -4.991 -11.008 -6.467 1.00 98.06 186 PRO A O 1
ATOM 1450 N N . ARG A 1 187 ? -5.237 -13.239 -6.617 1.00 97.69 187 ARG A N 1
ATOM 1451 C CA . ARG A 1 187 ? -6.575 -13.166 -7.215 1.00 97.69 187 ARG A CA 1
ATOM 1452 C C . ARG A 1 187 ? -7.595 -12.698 -6.182 1.00 97.69 187 ARG A C 1
ATOM 1454 O O . ARG A 1 187 ? -7.597 -13.152 -5.039 1.00 97.69 187 ARG A O 1
ATOM 1461 N N . ALA A 1 188 ? -8.499 -11.815 -6.598 1.00 97.81 188 ALA A N 1
ATOM 1462 C CA . ALA A 1 188 ? -9.560 -11.309 -5.730 1.00 97.81 188 ALA A CA 1
ATOM 1463 C C . ALA A 1 188 ? -10.444 -12.443 -5.176 1.00 97.81 188 ALA A C 1
ATOM 1465 O O . ALA A 1 188 ? -10.790 -12.429 -3.997 1.00 97.81 188 ALA A O 1
ATOM 1466 N N . GLU A 1 189 ? -10.742 -13.455 -5.996 1.00 96.62 189 GLU A N 1
ATOM 1467 C CA . GLU A 1 189 ? -11.536 -14.633 -5.613 1.00 96.62 189 GLU A CA 1
ATOM 1468 C C . GLU A 1 189 ? -10.892 -15.485 -4.503 1.00 96.62 189 GLU A C 1
ATOM 1470 O O . GLU A 1 189 ? -11.610 -16.110 -3.726 1.00 96.62 189 GLU A O 1
ATOM 1475 N N . ASP A 1 190 ? -9.563 -15.448 -4.361 1.00 97.25 190 ASP A N 1
ATOM 1476 C CA . ASP A 1 190 ? -8.832 -16.174 -3.314 1.00 97.25 190 ASP A CA 1
ATOM 1477 C C . ASP A 1 190 ? -8.670 -15.348 -2.027 1.00 97.25 190 ASP A C 1
ATOM 1479 O O . ASP A 1 190 ? -8.626 -15.889 -0.916 1.00 97.25 190 ASP A O 1
ATOM 1483 N N . VAL A 1 191 ? -8.567 -14.023 -2.170 1.00 98.19 191 VAL A N 1
ATOM 1484 C CA . VAL A 1 191 ? -8.213 -13.100 -1.084 1.00 98.19 191 VAL A CA 1
ATOM 1485 C C . VAL A 1 191 ? -9.446 -12.506 -0.398 1.00 98.19 191 VAL A C 1
ATOM 1487 O O . VAL A 1 191 ? -9.538 -12.533 0.832 1.00 98.19 191 VAL A O 1
ATOM 1490 N N . LEU A 1 192 ? -10.406 -11.973 -1.159 1.00 98.31 192 LEU A N 1
ATOM 1491 C CA . LEU A 1 192 ? -11.533 -11.211 -0.606 1.00 98.31 192 LEU A CA 1
ATOM 1492 C C . LEU A 1 192 ? -12.453 -12.046 0.303 1.00 98.31 192 LEU A C 1
ATOM 1494 O O . LEU A 1 192 ? -12.787 -11.558 1.391 1.00 98.31 192 LEU A O 1
ATOM 1498 N N . PRO A 1 193 ? -12.783 -13.316 -0.021 1.00 98.00 193 PRO A N 1
ATOM 1499 C CA . PRO A 1 193 ? -13.581 -14.152 0.876 1.00 98.00 193 PRO A CA 1
ATOM 1500 C C . PRO A 1 193 ? -12.935 -14.370 2.248 1.00 98.00 193 PRO A C 1
ATOM 1502 O O . PRO A 1 193 ? -13.638 -14.533 3.244 1.00 98.00 193 PRO A O 1
ATOM 1505 N N . ARG A 1 194 ? -11.597 -14.334 2.344 1.00 98.31 194 ARG A N 1
ATOM 1506 C CA . ARG A 1 194 ? -10.883 -14.493 3.622 1.00 98.31 194 ARG A CA 1
ATOM 1507 C C . ARG A 1 194 ? -11.068 -13.273 4.523 1.00 98.31 194 ARG A C 1
ATOM 1509 O O . ARG A 1 194 ? -11.283 -13.441 5.722 1.00 98.31 194 ARG A O 1
ATOM 1516 N N . PHE A 1 195 ? -11.062 -12.062 3.964 1.00 98.38 195 PHE A N 1
ATOM 1517 C CA . PHE A 1 195 ? -11.400 -10.849 4.717 1.00 98.38 195 PHE A CA 1
ATOM 1518 C C . PHE A 1 195 ? -12.872 -10.828 5.145 1.00 98.38 195 PHE A C 1
ATOM 1520 O O . PHE A 1 195 ? -13.174 -10.530 6.302 1.00 98.38 195 PHE A O 1
ATOM 1527 N N . GLN A 1 196 ? -13.789 -11.212 4.254 1.00 97.44 196 GLN A N 1
ATOM 1528 C CA . GLN A 1 196 ? -15.214 -11.323 4.587 1.00 97.44 196 GLN A CA 1
ATOM 1529 C C . GLN A 1 196 ? -15.446 -12.340 5.712 1.00 97.44 196 GLN A C 1
ATOM 1531 O O . GLN A 1 196 ? -16.184 -12.064 6.656 1.00 97.44 196 GLN A O 1
ATOM 1536 N N . ALA A 1 197 ? -14.750 -13.482 5.682 1.00 97.94 197 ALA A N 1
ATOM 1537 C CA . ALA A 1 197 ? -14.826 -14.506 6.722 1.00 97.94 197 ALA A CA 1
ATOM 1538 C C . ALA A 1 197 ? -14.322 -14.028 8.096 1.00 97.94 197 ALA A C 1
ATOM 1540 O O . ALA A 1 197 ? -14.662 -14.629 9.122 1.00 97.94 197 ALA A O 1
ATOM 1541 N N . VAL A 1 198 ? -13.510 -12.963 8.157 1.00 97.88 198 VAL A N 1
ATOM 1542 C CA . VAL A 1 198 ? -13.144 -12.317 9.427 1.00 97.88 198 VAL A CA 1
ATOM 1543 C C . VAL A 1 198 ? -14.073 -11.171 9.828 1.00 97.88 198 VAL A C 1
ATOM 1545 O O . VAL A 1 198 ? -13.902 -10.628 10.913 1.00 97.88 198 VAL A O 1
ATOM 1548 N N . GLY A 1 199 ? -15.080 -10.854 9.012 1.00 97.44 199 GLY A N 1
ATOM 1549 C CA . GLY A 1 199 ? -16.053 -9.792 9.265 1.00 97.44 199 GLY A CA 1
ATOM 1550 C C . GLY A 1 199 ? -15.595 -8.404 8.819 1.00 97.44 199 GLY A C 1
ATOM 1551 O O . GLY A 1 199 ? -16.173 -7.417 9.266 1.00 97.44 199 GLY A O 1
ATOM 1552 N N . ALA A 1 200 ? -14.566 -8.311 7.972 1.00 98.06 200 ALA A N 1
ATOM 1553 C CA . ALA A 1 200 ? -14.119 -7.029 7.439 1.00 98.06 200 ALA A CA 1
ATOM 1554 C C . ALA A 1 200 ? -15.145 -6.458 6.450 1.00 98.06 200 ALA A C 1
ATOM 1556 O O . ALA A 1 200 ? -15.676 -7.186 5.608 1.00 98.06 200 ALA A O 1
ATOM 1557 N N . ALA A 1 201 ? -15.368 -5.146 6.511 1.00 97.94 201 ALA A N 1
ATOM 1558 C CA . ALA A 1 201 ? -16.020 -4.425 5.427 1.00 97.94 201 ALA A CA 1
ATOM 1559 C C . ALA A 1 201 ? -15.003 -4.217 4.300 1.00 97.94 201 ALA A C 1
ATOM 1561 O O . ALA A 1 201 ? -13.899 -3.733 4.549 1.00 97.94 201 ALA A O 1
ATOM 1562 N N . LEU A 1 202 ? -15.363 -4.594 3.077 1.00 98.12 202 LEU A N 1
ATOM 1563 C CA . LEU A 1 202 ? -14.523 -4.380 1.904 1.00 98.12 202 LEU A CA 1
ATOM 1564 C C . LEU A 1 202 ? -14.925 -3.075 1.234 1.00 98.12 202 LEU A C 1
ATOM 1566 O O . LEU A 1 202 ? -16.110 -2.831 1.035 1.00 98.12 202 LEU A O 1
ATOM 1570 N N . ILE A 1 203 ? -13.940 -2.238 0.929 1.00 97.62 203 ILE A N 1
ATOM 1571 C CA . ILE A 1 203 ? -14.145 -0.949 0.274 1.00 97.62 203 ILE A CA 1
ATOM 1572 C C . ILE A 1 203 ? -13.229 -0.900 -0.939 1.00 97.62 203 ILE A C 1
ATOM 1574 O O . ILE A 1 203 ? -12.009 -0.989 -0.785 1.00 97.62 203 ILE A O 1
ATOM 1578 N N . LEU A 1 204 ? -13.802 -0.732 -2.131 1.00 97.31 204 LEU A N 1
ATOM 1579 C CA . LEU A 1 204 ? -13.027 -0.438 -3.332 1.00 97.31 204 LEU A CA 1
ATOM 1580 C C . LEU A 1 204 ? -12.267 0.882 -3.158 1.00 97.31 204 LEU A C 1
ATOM 1582 O O . LEU A 1 204 ? -12.868 1.957 -3.068 1.00 97.31 204 LEU A O 1
ATOM 1586 N N . ALA A 1 205 ? -10.943 0.800 -3.104 1.00 96.88 205 ALA A N 1
ATOM 1587 C CA . ALA A 1 205 ? -10.100 1.954 -2.868 1.00 96.88 205 ALA A CA 1
ATOM 1588 C C . ALA A 1 205 ? -9.918 2.779 -4.148 1.00 96.88 205 ALA A C 1
ATOM 1590 O O . ALA A 1 205 ? -9.822 2.226 -5.244 1.00 96.88 205 ALA A O 1
ATOM 1591 N N . HIS A 1 206 ? -9.911 4.111 -3.981 1.00 94.81 206 HIS A N 1
ATOM 1592 C CA . HIS A 1 206 ? -9.578 5.121 -5.005 1.00 94.81 206 HIS A CA 1
ATOM 1593 C C . HIS A 1 206 ? -9.963 4.729 -6.460 1.00 94.81 206 HIS A C 1
ATOM 1595 O O . HIS A 1 206 ? -9.143 4.806 -7.382 1.00 94.81 206 HIS A O 1
ATOM 1601 N N . PRO A 1 207 ? -11.249 4.393 -6.727 1.00 94.50 207 PRO A N 1
ATOM 1602 C CA . PRO A 1 207 ? -11.683 3.761 -7.980 1.00 94.50 207 PRO A CA 1
ATOM 1603 C C . PRO A 1 207 ? -11.498 4.632 -9.225 1.00 94.50 207 PRO A C 1
ATOM 1605 O O . PRO A 1 207 ? -11.585 4.126 -10.342 1.00 94.50 207 PRO A O 1
ATOM 1608 N N . GLY A 1 208 ? -11.220 5.930 -9.068 1.00 93.62 208 GLY A N 1
ATOM 1609 C CA . GLY A 1 208 ? -11.023 6.864 -10.177 1.00 93.62 208 GLY A CA 1
ATOM 1610 C C . GLY A 1 208 ? -9.947 6.410 -11.167 1.00 93.62 208 GLY A C 1
ATOM 1611 O O . GLY A 1 208 ? -10.128 6.558 -12.373 1.00 93.62 208 GLY A O 1
ATOM 1612 N N . GLY A 1 209 ? -8.862 5.793 -10.685 1.00 88.94 209 GLY A N 1
ATOM 1613 C CA . GLY A 1 209 ? -7.799 5.279 -11.553 1.00 88.94 209 GLY A CA 1
ATOM 1614 C C . GLY A 1 209 ? -8.210 4.048 -12.368 1.00 88.94 209 GLY A C 1
ATOM 1615 O O . GLY A 1 209 ? -7.719 3.860 -13.481 1.00 88.94 209 GLY A O 1
ATOM 1616 N N . PHE A 1 210 ? -9.094 3.204 -11.831 1.00 91.75 210 PHE A N 1
ATOM 1617 C CA . PHE A 1 210 ? -9.686 2.089 -12.573 1.00 91.75 210 PHE A CA 1
ATOM 1618 C C . PHE A 1 210 ? -10.729 2.618 -13.563 1.00 91.75 210 PHE A C 1
ATOM 1620 O O . PHE A 1 210 ? -10.620 2.367 -14.759 1.00 91.75 210 PHE A O 1
ATOM 1627 N N . LEU A 1 211 ? -11.658 3.451 -13.085 1.00 94.00 211 LEU A N 1
ATOM 1628 C CA . LEU A 1 211 ? -12.715 4.080 -13.875 1.00 94.00 211 LEU A CA 1
ATOM 1629 C C . LEU A 1 211 ? -12.171 4.808 -15.110 1.00 94.00 211 LEU A C 1
ATOM 1631 O O . LEU A 1 211 ? -12.702 4.643 -16.202 1.00 94.00 211 LEU A O 1
ATOM 1635 N N . ALA A 1 212 ? -11.090 5.578 -14.965 1.00 93.38 212 ALA A N 1
ATOM 1636 C CA . ALA A 1 212 ? -10.486 6.306 -16.079 1.00 93.38 212 ALA A CA 1
ATOM 1637 C C . ALA A 1 212 ? -9.878 5.389 -17.156 1.00 93.38 212 ALA A C 1
ATOM 1639 O O . ALA A 1 212 ? -9.801 5.784 -18.317 1.00 93.38 212 ALA A O 1
ATOM 1640 N N . ARG A 1 213 ? -9.427 4.185 -16.782 1.00 91.12 213 ARG A N 1
ATOM 1641 C CA . ARG A 1 213 ? -8.805 3.216 -17.701 1.00 91.12 213 ARG A CA 1
ATOM 1642 C C . ARG A 1 213 ? -9.819 2.289 -18.370 1.00 91.12 213 ARG A C 1
ATOM 1644 O O . ARG A 1 213 ? -9.610 1.911 -19.515 1.00 91.12 213 ARG A O 1
ATOM 1651 N N . HIS A 1 214 ? -10.870 1.931 -17.641 1.00 92.56 214 HIS A N 1
ATOM 1652 C CA . HIS A 1 214 ? -11.763 0.812 -17.952 1.00 92.56 214 HIS A CA 1
ATOM 1653 C C . HIS A 1 214 ? -13.209 1.248 -18.240 1.00 92.56 214 HIS A C 1
ATOM 1655 O O . HIS A 1 214 ? -13.965 0.550 -18.908 1.00 92.56 214 HIS A O 1
ATOM 1661 N N . GLY A 1 215 ? -13.597 2.444 -17.793 1.00 95.00 215 GLY A N 1
ATOM 1662 C CA . GLY A 1 215 ? -14.956 2.955 -17.932 1.00 95.00 215 GLY A CA 1
ATOM 1663 C C . GLY A 1 215 ? -15.927 2.431 -16.861 1.00 95.00 215 GLY A C 1
ATOM 1664 O O . GLY A 1 215 ? -15.581 1.567 -16.052 1.00 95.00 215 GLY A O 1
ATOM 1665 N N . PRO A 1 216 ? -17.145 3.001 -16.808 1.00 96.19 216 PRO A N 1
ATOM 1666 C CA . PRO A 1 216 ? -18.126 2.705 -15.763 1.00 96.19 216 PRO A CA 1
ATOM 1667 C C . PRO A 1 216 ? -18.686 1.279 -15.844 1.00 96.19 216 PRO A C 1
ATOM 1669 O O . PRO A 1 216 ? -18.875 0.651 -14.809 1.00 96.19 216 PRO A O 1
ATOM 1672 N N . ASP A 1 217 ? -18.887 0.733 -17.046 1.00 95.94 217 ASP A N 1
ATOM 1673 C CA . ASP A 1 217 ? -19.478 -0.603 -17.214 1.00 95.94 217 ASP A CA 1
ATOM 1674 C C . ASP A 1 217 ? -18.563 -1.717 -16.675 1.00 95.94 217 ASP A C 1
ATOM 1676 O O . ASP A 1 217 ? -19.033 -2.660 -16.032 1.00 95.94 217 ASP A O 1
ATOM 1680 N N . GLU A 1 218 ? -17.247 -1.600 -16.900 1.00 94.44 218 GLU A N 1
ATOM 1681 C CA . GLU A 1 218 ? -16.251 -2.532 -16.356 1.00 94.44 218 GLU A CA 1
ATOM 1682 C C . GLU A 1 218 ? -16.107 -2.379 -14.837 1.00 94.44 218 GLU A C 1
ATOM 1684 O O . GLU A 1 218 ? -15.961 -3.378 -14.134 1.00 94.44 218 GLU A O 1
ATOM 1689 N N . LEU A 1 219 ? -16.206 -1.153 -14.308 1.00 95.12 219 LEU A N 1
ATOM 1690 C CA . LEU A 1 219 ? -16.220 -0.911 -12.863 1.00 95.12 219 LEU A CA 1
ATOM 1691 C C . LEU A 1 219 ? -17.439 -1.564 -12.195 1.00 95.12 219 LEU A C 1
ATOM 1693 O O . LEU A 1 219 ? -17.307 -2.245 -11.180 1.00 95.12 219 LEU A O 1
ATOM 1697 N N . ASP A 1 220 ? -18.617 -1.413 -12.792 1.00 95.06 220 ASP A N 1
ATOM 1698 C CA . ASP A 1 220 ? -19.846 -2.042 -12.315 1.00 95.06 220 ASP A CA 1
ATOM 1699 C C . ASP A 1 220 ? -19.765 -3.575 -12.381 1.00 95.06 220 ASP A C 1
ATOM 1701 O O . ASP A 1 220 ? -20.263 -4.277 -11.495 1.00 95.06 220 ASP A O 1
ATOM 1705 N N . ALA A 1 221 ? -19.138 -4.122 -13.428 1.00 94.25 221 ALA A N 1
ATOM 1706 C CA . ALA A 1 221 ? -18.896 -5.557 -13.548 1.00 94.25 221 ALA A CA 1
ATOM 1707 C C . ALA A 1 221 ? -17.928 -6.064 -12.469 1.00 94.25 221 ALA A C 1
ATOM 1709 O O . ALA A 1 221 ? -18.211 -7.089 -11.844 1.00 94.25 221 ALA A O 1
ATOM 1710 N N . LEU A 1 222 ? -16.848 -5.323 -12.205 1.00 94.56 222 LEU A N 1
ATOM 1711 C CA . LEU A 1 222 ? -15.892 -5.612 -11.139 1.00 94.56 222 LEU A CA 1
ATOM 1712 C C . LEU A 1 222 ? -16.584 -5.667 -9.771 1.00 94.56 222 LEU A C 1
ATOM 1714 O O . LEU A 1 222 ? -16.423 -6.648 -9.042 1.00 94.56 222 LEU A O 1
ATOM 1718 N N . ILE A 1 223 ? -17.384 -4.649 -9.444 1.00 94.31 223 ILE A N 1
ATOM 1719 C CA . ILE A 1 223 ? -18.137 -4.557 -8.184 1.00 94.31 223 ILE A CA 1
ATOM 1720 C C . ILE A 1 223 ? -19.081 -5.754 -8.038 1.00 94.31 223 ILE A C 1
ATOM 1722 O O . ILE A 1 223 ? -19.058 -6.445 -7.020 1.00 94.31 223 ILE A O 1
ATOM 1726 N N . ARG A 1 224 ? -19.859 -6.077 -9.082 1.00 94.12 224 ARG A N 1
ATOM 1727 C CA . ARG A 1 224 ? -20.762 -7.242 -9.061 1.00 94.12 224 ARG A CA 1
ATOM 1728 C C . ARG A 1 224 ? -20.024 -8.567 -8.879 1.00 94.12 224 ARG A C 1
ATOM 1730 O O . ARG A 1 224 ? -20.536 -9.439 -8.184 1.00 94.12 224 ARG A O 1
ATOM 1737 N N . GLN A 1 225 ? -18.863 -8.737 -9.512 1.00 91.69 225 GLN A N 1
ATOM 1738 C CA . GLN A 1 225 ? -18.085 -9.975 -9.422 1.00 91.69 225 GLN A CA 1
ATOM 1739 C C . GLN A 1 225 ? -17.457 -10.156 -8.037 1.00 91.69 225 GLN A C 1
ATOM 1741 O O . GLN A 1 225 ? -17.391 -11.274 -7.531 1.00 91.69 225 GLN A O 1
ATOM 1746 N N . THR A 1 226 ? -16.946 -9.074 -7.454 1.00 92.88 226 THR A N 1
ATOM 1747 C CA . THR A 1 226 ? -16.071 -9.141 -6.273 1.00 92.88 226 THR A CA 1
ATOM 1748 C C . THR A 1 226 ? -16.791 -8.822 -4.965 1.00 92.88 226 THR A C 1
ATOM 1750 O O . THR A 1 226 ? -16.309 -9.206 -3.900 1.00 92.88 226 THR A O 1
ATOM 1753 N N . GLY A 1 227 ? -17.964 -8.184 -5.032 1.00 89.88 227 GLY A N 1
ATOM 1754 C CA . GLY A 1 227 ? -18.777 -7.837 -3.867 1.00 89.88 227 GLY A CA 1
ATOM 1755 C C . GLY A 1 227 ? -18.159 -6.754 -2.980 1.00 89.88 227 GLY A C 1
ATOM 1756 O O . GLY A 1 227 ? -18.437 -6.741 -1.778 1.00 89.88 227 GLY A O 1
ATOM 1757 N N . VAL A 1 228 ? -17.295 -5.912 -3.557 1.00 89.88 228 VAL A N 1
ATOM 1758 C CA . VAL A 1 228 ? -16.699 -4.722 -2.917 1.00 89.88 228 VAL A CA 1
ATOM 1759 C C . VAL A 1 228 ? -17.525 -3.464 -3.135 1.00 89.88 228 VAL A C 1
ATOM 1761 O O . VAL A 1 228 ? -18.373 -3.466 -4.053 1.00 89.88 228 VAL A O 1
#